Protein AF-A0A7S0QBB7-F1 (afdb_monomer_lite)

Secondary structure (DSSP, 8-state):
-TTT-TTHHHHHHHHHHHHHTSTT--HHHHHHHHHHHHHPPP-TT-HHHHHHHHHHHHHHHHHHTTT-TT-HHHHHHHHHHHHHGGG-S-HHHHHHTTHHHHHHHHHSS-HHHHHHHHHHHTT-TT--HHHHHHHHHHHHHHTT-TTTTT-TTHHHHHHHHHHHHHH---HHHHHHHHHHHHHHHTTS-HHHHHHHHHHHHHHHHHHSPPP-----

Foldseek 3Di:
DCVVPVVVLVVLLVVLLCQLPDPPDDPVRNQVSLVVLLPDDDDLVPQVSLVSQLLSLLVVLVVCLVPDLEDPSLLSSLSSNLVSLVSHPQVQVVCVVCLVSLLCQLAPYDLSSNLSSLSNLLSNPDDDPVSLVSSLVSLQVSLPHPCQQVDPCVVSSLVSLLVNLLPDPDVVSNVSSLVSLVVSLVVHDPVSVVSSVVSNVVSVVSPDDDPPPPDD

InterPro domains:
  IPR005612 CCAAT-binding factor [PF03914] (115-206)
  IPR040155 CEBPZ/Mak21-like [PTHR12048] (1-207)

Sequence (216 aa):
LCHTHPAMKVVILAEVQRFVLRPNVGERAQYYATIFMNQLVLTRKESAIAQTLLLIYLSLFGARAKESIQSRMLSALLSGIHRAVPFCEAPGDLLTRQLSSLFRCAHAASFSTTVQALMVLSHAASFDETSVHRFYSAVYEAMLHTEMPSSSKLALFLNVVYKAMKADTHPGRVRAFAKRLLQVCAHATPALTCAILLLLSEVRRSSAPPQAMSGS

Organism: NCBI:txid221442

Radius of gyration: 19.52 Å; chains: 1; bounding box: 69×37×51 Å

Structure (mmCIF, N/CA/C/O backbone):
data_AF-A0A7S0QBB7-F1
#
_entry.id   AF-A0A7S0QBB7-F1
#
loop_
_atom_site.group_PDB
_atom_site.id
_atom_site.type_symbol
_atom_site.label_atom_id
_atom_site.label_alt_id
_atom_site.label_comp_id
_atom_site.label_asym_id
_atom_site.label_entity_id
_atom_site.label_seq_id
_atom_site.pdbx_PDB_ins_code
_atom_site.Cartn_x
_atom_site.Cartn_y
_atom_site.Cartn_z
_atom_site.occupancy
_atom_site.B_iso_or_equiv
_atom_site.auth_seq_id
_atom_site.auth_comp_id
_atom_site.auth_asym_id
_atom_site.auth_atom_id
_atom_site.pdbx_PDB_model_num
ATOM 1 N N . LEU A 1 1 ? -1.908 12.732 25.878 1.00 50.22 1 LEU A N 1
ATOM 2 C CA . LEU A 1 1 ? -2.997 11.869 26.397 1.00 50.22 1 LEU A CA 1
ATOM 3 C C . LEU A 1 1 ? -2.683 10.381 26.213 1.00 50.22 1 LEU A C 1
ATOM 5 O O . LEU A 1 1 ? -2.394 9.732 27.207 1.00 50.22 1 LEU A O 1
ATOM 9 N N . CYS A 1 2 ? -2.622 9.834 24.991 1.00 53.53 2 CYS A N 1
ATOM 10 C CA . CYS A 1 2 ? -2.330 8.398 24.793 1.00 53.53 2 CYS A CA 1
ATOM 11 C C . CYS A 1 2 ? -0.888 7.959 25.120 1.00 53.53 2 CYS A C 1
ATOM 13 O O . CYS A 1 2 ? -0.665 6.776 25.352 1.00 53.53 2 CYS A O 1
ATOM 15 N N . HIS A 1 3 ? 0.085 8.880 25.134 1.00 57.09 3 HIS A N 1
ATOM 16 C CA . HIS A 1 3 ? 1.456 8.589 25.586 1.00 57.09 3 HIS A CA 1
ATOM 17 C C . HIS A 1 3 ? 1.563 8.477 27.111 1.00 57.09 3 HIS A C 1
ATOM 19 O O . HIS A 1 3 ? 2.430 7.777 27.615 1.00 57.09 3 HIS A O 1
ATOM 25 N N . THR A 1 4 ? 0.670 9.161 27.826 1.00 60.44 4 THR A N 1
ATOM 26 C CA . THR A 1 4 ? 0.670 9.262 29.288 1.00 60.44 4 THR A CA 1
ATOM 27 C C . THR A 1 4 ? -0.183 8.163 29.927 1.00 60.44 4 THR A C 1
ATOM 29 O O . THR A 1 4 ? 0.164 7.657 30.987 1.00 60.44 4 THR A O 1
ATOM 32 N N . HIS A 1 5 ? -1.267 7.745 29.258 1.00 67.56 5 HIS A N 1
ATOM 33 C CA . HIS A 1 5 ? -2.168 6.689 29.730 1.00 67.56 5 HIS A CA 1
ATOM 34 C C . HIS A 1 5 ? -2.485 5.691 28.602 1.00 67.56 5 HIS A C 1
ATOM 36 O O . HIS A 1 5 ? -3.420 5.917 27.829 1.00 67.56 5 HIS A O 1
ATOM 42 N N . PRO A 1 6 ? -1.747 4.571 28.494 1.00 70.81 6 PRO A N 1
ATOM 43 C CA . PRO A 1 6 ? -1.964 3.560 27.453 1.00 70.81 6 PRO A CA 1
ATOM 44 C C . PRO A 1 6 ? -3.390 2.985 27.443 1.00 70.81 6 PRO A C 1
ATOM 46 O O . PRO A 1 6 ? -3.965 2.782 26.376 1.00 70.81 6 PRO A O 1
ATOM 49 N N . ALA A 1 7 ? -4.005 2.828 28.622 1.00 78.06 7 ALA A N 1
ATOM 50 C CA . ALA A 1 7 ? -5.384 2.352 28.769 1.00 78.06 7 ALA A CA 1
ATOM 51 C C . ALA A 1 7 ? -6.425 3.267 28.090 1.00 78.06 7 ALA A C 1
ATOM 53 O O . ALA A 1 7 ? -7.462 2.789 27.632 1.00 78.06 7 ALA A O 1
ATOM 54 N N . MET A 1 8 ? -6.132 4.566 27.930 1.00 83.31 8 MET A N 1
ATOM 55 C CA . MET A 1 8 ? -7.041 5.501 27.255 1.00 83.31 8 MET A CA 1
ATOM 56 C C . MET A 1 8 ? -7.208 5.202 25.765 1.00 83.31 8 MET A C 1
ATOM 58 O O . MET A 1 8 ? -8.231 5.566 25.193 1.00 83.31 8 MET A O 1
ATOM 62 N N . LYS A 1 9 ? -6.247 4.524 25.121 1.00 82.50 9 LYS A N 1
ATOM 63 C CA . LYS A 1 9 ? -6.370 4.157 23.701 1.00 82.50 9 LYS A CA 1
ATOM 64 C C . LYS A 1 9 ? -7.567 3.241 23.454 1.00 82.50 9 LYS A C 1
ATOM 66 O O . LYS A 1 9 ? -8.249 3.406 22.450 1.00 82.50 9 LYS A O 1
ATOM 71 N N . VAL A 1 10 ? -7.836 2.319 24.378 1.00 83.94 10 VAL A N 1
ATOM 72 C CA . VAL A 1 10 ? -8.955 1.372 24.278 1.00 83.94 10 VAL A CA 1
ATOM 73 C C . VAL A 1 10 ? -10.289 2.112 24.360 1.00 83.94 10 VAL A C 1
ATOM 75 O O . VAL A 1 10 ? -11.154 1.909 23.513 1.00 83.94 10 VAL A O 1
ATOM 78 N N . VAL A 1 11 ? -10.426 3.027 25.325 1.00 85.94 11 VAL A N 1
ATOM 79 C CA . VAL A 1 11 ? -11.640 3.844 25.500 1.00 85.94 11 VAL A CA 1
ATOM 80 C C . VAL A 1 11 ? -11.880 4.726 24.277 1.00 85.94 11 VAL A C 1
ATOM 82 O O . VAL A 1 11 ? -12.976 4.741 23.725 1.00 85.94 11 VAL A O 1
ATOM 85 N N . ILE A 1 12 ? -10.836 5.411 23.805 1.00 86.38 12 ILE A N 1
ATOM 86 C CA . ILE A 1 12 ? -10.912 6.261 22.614 1.00 86.38 12 ILE A CA 1
ATOM 87 C C . ILE A 1 12 ? -11.330 5.443 21.390 1.00 86.38 12 ILE A C 1
ATOM 89 O O . ILE A 1 12 ? -12.176 5.894 20.625 1.00 86.38 12 ILE A O 1
ATOM 93 N N . LEU A 1 13 ? -10.774 4.245 21.195 1.00 87.31 13 LEU A N 1
ATOM 94 C CA . LEU A 1 13 ? -11.145 3.406 20.057 1.00 87.31 13 LEU A CA 1
ATOM 95 C C . LEU A 1 13 ? -12.581 2.914 20.128 1.00 87.31 13 LEU A C 1
ATOM 97 O O . LEU A 1 13 ? -13.251 2.923 19.101 1.00 87.31 13 LEU A O 1
ATOM 101 N N . ALA A 1 14 ? -13.066 2.542 21.312 1.00 87.00 14 ALA A N 1
ATOM 102 C CA . ALA A 1 14 ? -14.462 2.163 21.490 1.00 87.00 14 ALA A CA 1
ATOM 103 C C . ALA A 1 14 ? -15.409 3.320 21.120 1.00 87.00 14 ALA A C 1
ATOM 105 O O . ALA A 1 14 ? -16.382 3.118 20.391 1.00 87.00 14 ALA A O 1
ATOM 106 N N . GLU A 1 15 ? -15.095 4.544 21.550 1.00 88.88 15 GLU A N 1
ATOM 107 C CA . GLU A 1 15 ? -15.900 5.726 21.227 1.00 88.88 15 GLU A CA 1
ATOM 108 C C . GLU A 1 15 ? -15.809 6.116 19.749 1.00 88.88 15 GLU A C 1
ATOM 110 O O . GLU A 1 15 ? -16.829 6.385 19.111 1.00 88.88 15 GLU A O 1
ATOM 115 N N . VAL A 1 16 ? -14.615 6.070 19.152 1.00 89.50 16 VAL A N 1
ATOM 116 C CA . VAL A 1 16 ? -14.446 6.326 17.715 1.00 89.50 16 VAL A CA 1
ATOM 117 C C . VAL A 1 16 ? -15.159 5.261 16.884 1.00 89.50 16 VAL A C 1
ATOM 119 O O . VAL A 1 16 ? -15.804 5.599 15.897 1.00 89.50 16 VAL A O 1
ATOM 122 N N . GLN A 1 17 ? -15.113 3.991 17.282 1.00 89.31 17 GLN A N 1
ATOM 123 C CA . GLN A 1 17 ? -15.838 2.918 16.605 1.00 89.31 17 GLN A CA 1
ATOM 124 C C . GLN A 1 17 ? -17.347 3.173 16.620 1.00 89.31 17 GLN A C 1
ATOM 126 O O . GLN A 1 17 ? -17.987 3.117 15.570 1.00 89.31 17 GLN A O 1
ATOM 131 N N . ARG A 1 18 ? -17.909 3.497 17.792 1.00 88.75 18 ARG A N 1
ATOM 132 C CA . ARG A 1 18 ? -19.330 3.852 17.939 1.00 88.75 18 ARG A CA 1
ATOM 133 C C . ARG A 1 18 ? -19.700 5.056 17.084 1.00 88.75 18 ARG A C 1
ATOM 135 O O . ARG A 1 18 ? -20.742 5.047 16.437 1.00 88.75 18 ARG A O 1
ATOM 142 N N . PHE A 1 19 ? -18.840 6.071 17.062 1.00 90.88 19 PHE A N 1
ATOM 143 C CA . PHE A 1 19 ? -19.052 7.276 16.276 1.00 90.88 19 PHE A CA 1
ATOM 144 C C . PHE A 1 19 ? -19.042 6.985 14.776 1.00 90.88 19 PHE A C 1
ATOM 146 O O . PHE A 1 19 ? -19.987 7.331 14.080 1.00 90.88 19 PHE A O 1
ATOM 153 N N . VAL A 1 20 ? -17.992 6.340 14.270 1.00 87.81 20 VAL A N 1
ATOM 154 C CA . VAL A 1 20 ? -17.762 6.197 12.830 1.00 87.81 20 VAL A CA 1
ATOM 155 C C . VAL A 1 20 ? -18.699 5.168 12.187 1.00 87.81 20 VAL A C 1
ATOM 157 O O . VAL A 1 20 ? -19.061 5.333 11.022 1.00 87.81 20 VAL A O 1
ATOM 160 N N . LEU A 1 21 ? -19.138 4.151 12.937 1.00 83.69 21 LEU A N 1
ATOM 161 C CA . LEU A 1 21 ? -20.093 3.141 12.463 1.00 83.69 21 LEU A CA 1
ATOM 162 C C . LEU A 1 21 ? -21.565 3.547 12.640 1.00 83.69 21 LEU A C 1
ATOM 164 O O . LEU A 1 21 ? -22.455 2.805 12.225 1.00 83.69 21 LEU A O 1
ATOM 168 N N . ARG A 1 22 ? -21.849 4.709 13.240 1.00 88.94 22 ARG A N 1
ATOM 169 C CA . ARG A 1 22 ? -23.222 5.200 13.382 1.00 88.94 22 ARG A CA 1
ATOM 170 C C . ARG A 1 22 ? -23.809 5.540 12.001 1.00 88.94 22 ARG A C 1
ATOM 172 O O . ARG A 1 22 ? -23.126 6.171 11.189 1.00 88.94 22 ARG A O 1
ATOM 179 N N . PRO A 1 23 ? -25.078 5.182 11.724 1.00 81.31 23 PRO A N 1
ATOM 180 C CA . PRO A 1 23 ? -25.744 5.635 10.508 1.00 81.31 23 PRO A CA 1
ATOM 181 C C . PRO A 1 23 ? -25.793 7.170 10.462 1.00 81.31 23 PRO A C 1
ATOM 183 O O . PRO A 1 23 ? -25.924 7.829 11.495 1.00 81.31 23 PRO A O 1
ATOM 186 N N . ASN A 1 24 ? -25.716 7.734 9.255 1.00 83.00 24 ASN A N 1
ATOM 187 C CA . ASN A 1 24 ? -25.834 9.173 8.975 1.00 83.00 24 ASN A CA 1
ATOM 188 C C . ASN A 1 24 ? -24.714 10.069 9.534 1.00 83.00 24 ASN A C 1
ATOM 190 O O . ASN A 1 24 ? -24.910 11.271 9.719 1.00 83.00 24 ASN A O 1
ATOM 194 N N . VAL A 1 25 ? -23.518 9.530 9.778 1.00 87.19 25 VAL A N 1
ATOM 195 C CA . VAL A 1 25 ? -22.354 10.376 10.081 1.00 87.19 25 VAL A CA 1
ATOM 196 C C . VAL A 1 25 ? -21.858 11.012 8.786 1.00 87.19 25 VAL A C 1
ATOM 198 O O . VAL A 1 25 ? -21.556 10.319 7.815 1.00 87.19 25 VAL A O 1
ATOM 201 N N . GLY A 1 26 ? -21.746 12.341 8.778 1.00 87.50 26 GLY A N 1
ATOM 202 C CA . GLY A 1 26 ? -21.263 13.076 7.613 1.00 87.50 26 GLY A CA 1
ATOM 203 C C . GLY A 1 26 ? -19.870 12.615 7.171 1.00 87.50 26 GLY A C 1
ATOM 204 O O . GLY A 1 26 ? -18.985 12.366 7.992 1.00 87.50 26 GLY A O 1
ATOM 205 N N . GLU A 1 27 ? -19.646 12.557 5.858 1.00 85.81 27 GLU A N 1
ATOM 206 C CA . GLU A 1 27 ? -18.400 12.051 5.273 1.00 85.81 27 GLU A CA 1
ATOM 207 C C . GLU A 1 27 ? -17.148 12.770 5.793 1.00 85.81 27 GLU A C 1
ATOM 209 O O . GLU A 1 27 ? -16.149 12.125 6.111 1.00 85.81 27 GLU A O 1
ATOM 214 N N . ARG A 1 28 ? -17.211 14.098 5.944 1.00 89.31 28 ARG A N 1
ATOM 215 C CA . ARG A 1 28 ? -16.103 14.887 6.503 1.00 89.31 28 ARG A CA 1
ATOM 216 C C . ARG A 1 28 ? -15.761 14.457 7.927 1.00 89.31 28 ARG A C 1
ATOM 218 O O . ARG A 1 28 ? -14.588 14.359 8.268 1.00 89.31 28 ARG A O 1
ATOM 225 N N . ALA A 1 29 ? -16.768 14.174 8.748 1.00 91.00 29 ALA A N 1
ATOM 226 C CA . ALA A 1 29 ? -16.555 13.779 10.131 1.00 91.00 29 ALA A CA 1
ATOM 227 C C . ALA A 1 29 ? -15.934 12.375 10.222 1.00 91.00 29 ALA A C 1
ATOM 229 O O . ALA A 1 29 ? -14.965 12.183 10.955 1.00 91.00 29 ALA A O 1
ATOM 230 N N . GLN A 1 30 ? -16.402 11.426 9.400 1.00 90.56 30 GLN A N 1
ATOM 231 C CA . GLN A 1 30 ? -15.751 10.115 9.268 1.00 90.56 30 GLN A CA 1
ATOM 232 C C . GLN A 1 30 ? -14.307 10.249 8.760 1.00 90.56 30 GLN A C 1
ATOM 234 O O . GLN A 1 30 ? -13.420 9.517 9.205 1.00 90.56 30 GLN A O 1
ATOM 239 N N . TYR A 1 31 ? -14.052 11.185 7.838 1.00 91.31 31 TYR A N 1
ATOM 240 C CA . TYR A 1 31 ? -12.716 11.410 7.289 1.00 91.31 31 TYR A CA 1
ATOM 241 C C . TYR A 1 31 ? -11.760 11.888 8.378 1.00 91.31 31 TYR A C 1
ATOM 243 O O . TYR A 1 31 ? -10.712 11.279 8.580 1.00 91.31 31 TYR A O 1
ATOM 251 N N . TYR A 1 32 ? -12.136 12.913 9.144 1.00 92.81 32 TYR A N 1
ATOM 252 C CA . TYR A 1 32 ? -11.300 13.402 10.241 1.00 92.81 32 TYR A CA 1
ATOM 253 C C . TYR A 1 32 ? -11.129 12.375 11.362 1.00 92.81 32 TYR A C 1
ATOM 255 O O . TYR A 1 32 ? -10.030 12.263 11.902 1.00 92.81 32 TYR A O 1
ATOM 263 N N . ALA A 1 33 ? -12.149 11.562 11.654 1.00 92.81 33 ALA A N 1
ATOM 264 C CA . ALA A 1 33 ? -12.002 10.432 12.570 1.00 92.81 33 ALA A CA 1
ATOM 265 C C . ALA A 1 33 ? -10.976 9.407 12.052 1.00 92.81 33 ALA A C 1
ATOM 267 O O . ALA A 1 33 ? -10.145 8.924 12.817 1.00 92.81 33 ALA A O 1
ATOM 268 N N . THR A 1 34 ? -10.963 9.131 10.745 1.00 93.00 34 THR A N 1
ATOM 269 C CA . THR A 1 34 ? -9.958 8.261 10.110 1.00 93.00 34 THR A CA 1
ATOM 270 C C . THR A 1 34 ? -8.553 8.855 10.200 1.00 93.00 34 THR A C 1
ATOM 272 O O . THR A 1 34 ? -7.604 8.149 10.533 1.00 93.00 34 THR A O 1
ATOM 275 N N . ILE A 1 35 ? -8.404 10.162 9.967 1.00 92.56 35 ILE A N 1
ATOM 276 C CA . ILE A 1 35 ? -7.118 10.853 10.134 1.00 92.56 35 ILE A CA 1
ATOM 277 C C . ILE A 1 35 ? -6.638 10.780 11.586 1.00 92.56 35 ILE A C 1
ATOM 279 O O . ILE A 1 35 ? -5.470 10.477 11.821 1.00 92.56 35 ILE A O 1
ATOM 283 N N . PHE A 1 36 ? -7.529 10.998 12.552 1.00 93.06 36 PHE A N 1
ATOM 284 C CA . PHE A 1 36 ? -7.218 10.858 13.971 1.00 93.06 36 PHE A CA 1
ATOM 285 C C . PHE A 1 36 ? -6.759 9.433 14.317 1.00 93.06 36 PHE A C 1
ATOM 287 O O . PHE A 1 36 ? -5.710 9.252 14.934 1.00 93.06 36 PHE A O 1
ATOM 294 N N . MET A 1 37 ? -7.486 8.414 13.852 1.00 93.31 37 MET A N 1
ATOM 295 C CA . MET A 1 37 ? -7.108 7.009 14.030 1.00 93.31 37 MET A CA 1
ATOM 296 C C . MET A 1 37 ? -5.719 6.703 13.444 1.00 93.31 37 MET A C 1
ATOM 298 O O . MET A 1 37 ? -4.910 6.034 14.088 1.00 93.31 37 MET A O 1
ATOM 302 N N . ASN A 1 38 ? -5.388 7.261 12.274 1.00 93.06 38 ASN A N 1
ATOM 303 C CA . ASN A 1 38 ? -4.075 7.095 11.641 1.00 93.06 38 ASN A CA 1
ATOM 304 C C . ASN A 1 38 ? -2.920 7.703 12.456 1.00 93.06 38 ASN A C 1
ATOM 306 O O . ASN A 1 38 ? -1.769 7.283 12.300 1.00 93.06 38 ASN A O 1
ATOM 310 N N . GLN A 1 39 ? -3.204 8.676 13.325 1.00 90.81 39 GLN A N 1
ATOM 311 C CA . GLN A 1 39 ? -2.215 9.297 14.207 1.00 90.81 39 GLN A CA 1
ATOM 312 C C . GLN A 1 39 ? -1.954 8.477 15.481 1.00 90.81 39 GLN A C 1
ATOM 314 O O . GLN A 1 39 ? -0.946 8.707 16.152 1.00 90.81 39 GLN A O 1
ATOM 319 N N . LEU A 1 40 ? -2.787 7.476 15.801 1.00 88.50 40 LEU A N 1
ATOM 320 C CA . LEU A 1 40 ? -2.590 6.624 16.975 1.00 88.50 40 LEU A CA 1
ATOM 321 C C . LEU A 1 40 ? -1.311 5.792 16.839 1.00 88.50 40 LEU A C 1
ATOM 323 O O . LEU A 1 40 ? -1.162 4.967 15.934 1.00 88.50 40 LEU A O 1
ATOM 327 N N . VAL A 1 41 ? -0.352 6.022 17.735 1.00 86.69 41 VAL A N 1
ATOM 328 C CA . VAL A 1 41 ? 0.912 5.275 17.783 1.00 86.69 41 VAL A CA 1
ATOM 329 C C . VAL A 1 41 ? 0.659 3.881 18.353 1.00 86.69 41 VAL A C 1
ATOM 331 O O . VAL A 1 41 ? 0.175 3.753 19.479 1.00 86.69 41 VAL A O 1
ATOM 334 N N . LEU A 1 42 ? 0.998 2.857 17.569 1.00 87.00 42 LEU A N 1
ATOM 335 C CA . LEU A 1 42 ? 0.902 1.448 17.945 1.00 87.00 42 LEU A CA 1
ATOM 336 C C . LEU A 1 42 ? 2.272 0.923 18.377 1.00 87.00 42 LEU A C 1
ATOM 338 O O . LEU A 1 42 ? 3.302 1.285 17.805 1.00 87.00 42 LEU A O 1
ATOM 342 N N . THR A 1 43 ? 2.274 0.053 19.379 1.00 87.44 43 THR A N 1
ATOM 343 C CA . THR A 1 43 ? 3.453 -0.685 19.839 1.00 87.44 43 THR A CA 1
ATOM 344 C C . THR A 1 43 ? 3.236 -2.188 19.674 1.00 87.44 43 THR A C 1
ATOM 346 O O . THR A 1 43 ? 2.105 -2.659 19.590 1.00 87.44 43 THR A O 1
ATOM 349 N N . ARG A 1 44 ? 4.316 -2.982 19.665 1.00 84.06 44 ARG A N 1
ATOM 350 C CA . ARG A 1 44 ? 4.225 -4.450 19.502 1.00 84.06 44 ARG A CA 1
ATOM 351 C C . ARG A 1 44 ? 3.433 -5.158 20.610 1.00 84.06 44 ARG A C 1
ATOM 353 O O . ARG A 1 44 ? 2.988 -6.275 20.404 1.00 84.06 44 ARG A O 1
ATOM 360 N N . LYS A 1 45 ? 3.257 -4.521 21.773 1.00 84.88 45 LYS A N 1
ATOM 361 C CA . LYS A 1 45 ? 2.478 -5.066 22.899 1.00 84.88 45 LYS A CA 1
ATOM 362 C C . LYS A 1 45 ? 0.966 -4.855 22.737 1.00 84.88 45 LYS A C 1
ATOM 364 O O . LYS A 1 45 ? 0.192 -5.357 23.539 1.00 84.88 45 LYS A O 1
ATOM 369 N N . GLU A 1 46 ? 0.542 -4.100 21.726 1.00 87.25 46 GLU A N 1
ATOM 370 C CA . GLU A 1 46 ? -0.839 -3.643 21.541 1.00 87.25 46 GLU A CA 1
ATOM 371 C C . GLU A 1 46 ? -1.535 -4.371 20.374 1.00 87.25 46 GLU A C 1
ATOM 373 O O . GLU A 1 46 ? -2.294 -3.762 19.622 1.00 87.25 46 GLU A O 1
ATOM 378 N N . SER A 1 47 ? -1.294 -5.680 20.227 1.00 90.00 47 SER A N 1
ATOM 379 C CA . SER A 1 47 ? -1.850 -6.504 19.136 1.00 90.00 47 SER A CA 1
ATOM 380 C C . SER A 1 47 ? -3.382 -6.442 19.062 1.00 90.00 47 SER A C 1
ATOM 382 O O . SER A 1 47 ? -3.946 -6.141 18.010 1.00 90.00 47 SER A O 1
ATOM 384 N N . ALA A 1 48 ? -4.069 -6.570 20.203 1.00 89.19 48 ALA A N 1
ATOM 385 C CA . ALA A 1 48 ? -5.531 -6.478 20.271 1.00 89.19 48 ALA A CA 1
ATOM 386 C C . ALA A 1 48 ? -6.080 -5.107 19.818 1.00 89.19 48 ALA A C 1
ATOM 388 O O . ALA A 1 48 ? -7.121 -5.015 19.160 1.00 89.19 48 ALA A O 1
ATOM 389 N N . ILE A 1 49 ? -5.360 -4.027 20.140 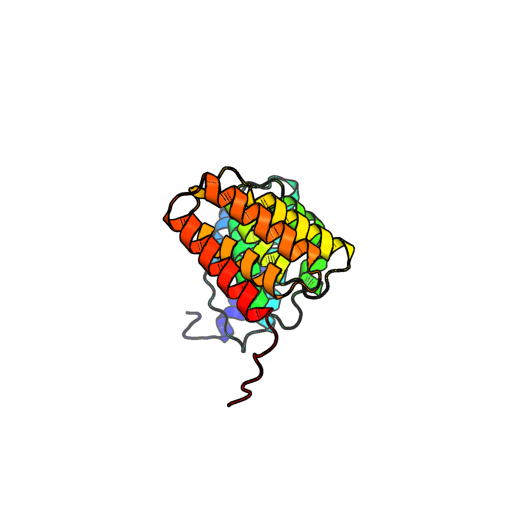1.00 90.25 49 ILE A N 1
ATOM 390 C CA . ILE A 1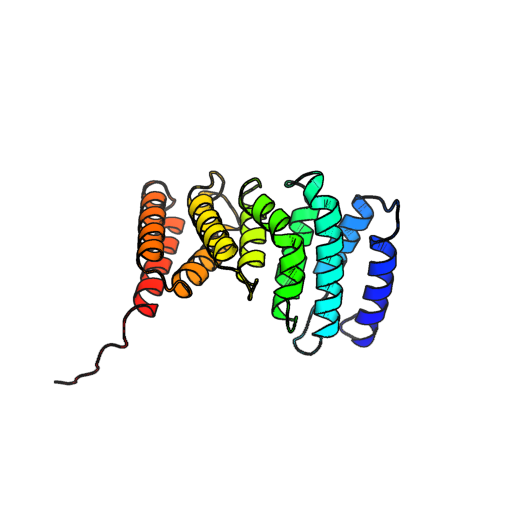 49 ? -5.713 -2.660 19.732 1.00 90.25 49 ILE A CA 1
ATOM 391 C C . ILE A 1 49 ? -5.533 -2.516 18.220 1.00 90.25 49 ILE A C 1
ATOM 393 O O . ILE A 1 49 ? -6.420 -1.998 17.542 1.00 90.25 49 ILE A O 1
ATOM 397 N N . ALA A 1 50 ? -4.412 -3.001 17.684 1.00 92.31 50 ALA A N 1
ATOM 398 C CA . ALA A 1 50 ? -4.142 -2.986 16.253 1.00 92.31 50 ALA A CA 1
ATOM 399 C C . ALA A 1 50 ? -5.187 -3.786 15.465 1.00 92.31 50 ALA A C 1
ATOM 401 O O . ALA A 1 50 ? -5.672 -3.310 14.440 1.00 92.31 50 ALA A O 1
ATOM 402 N N . GLN A 1 51 ? -5.594 -4.948 15.977 1.00 91.81 51 GLN A N 1
ATOM 403 C CA . GLN A 1 51 ? -6.624 -5.782 15.365 1.00 91.81 51 GLN A CA 1
ATOM 404 C C . GLN A 1 51 ? -7.992 -5.088 15.353 1.00 91.81 51 GLN A C 1
ATOM 406 O O . GLN A 1 51 ? -8.664 -5.066 14.322 1.00 91.81 51 GLN A O 1
ATOM 411 N N . THR A 1 52 ? -8.381 -4.455 16.463 1.00 91.50 52 THR A N 1
ATOM 412 C CA . THR A 1 52 ? -9.617 -3.655 16.537 1.00 91.50 52 THR A CA 1
ATOM 413 C C . THR A 1 52 ? -9.583 -2.496 15.539 1.00 91.50 52 THR A C 1
ATOM 415 O O . THR A 1 52 ? -10.535 -2.279 14.791 1.00 91.50 52 THR A O 1
ATOM 418 N N . LEU A 1 53 ? -8.457 -1.786 15.467 1.00 93.44 53 LEU A N 1
ATOM 419 C CA . LEU A 1 53 ? -8.253 -0.685 14.531 1.00 93.44 53 LEU A CA 1
ATOM 420 C C . LEU A 1 53 ? -8.355 -1.156 13.068 1.00 93.44 53 LEU A C 1
ATOM 422 O O . LEU A 1 53 ? -9.036 -0.530 12.255 1.00 93.44 53 LEU A O 1
ATOM 426 N N . LEU A 1 54 ? -7.728 -2.290 12.747 1.00 93.31 54 LEU A N 1
ATOM 427 C CA . LEU A 1 54 ? -7.785 -2.912 11.427 1.00 93.31 54 LEU A CA 1
ATOM 428 C C . LEU A 1 54 ? -9.225 -3.281 11.039 1.00 93.31 54 LEU A C 1
ATOM 430 O O . LEU A 1 54 ? -9.642 -2.996 9.917 1.00 93.31 54 LEU A O 1
ATOM 434 N N . LEU A 1 55 ? -10.008 -3.844 11.963 1.00 92.31 55 LEU A N 1
ATOM 435 C CA . LEU A 1 55 ? -11.422 -4.158 11.736 1.00 92.31 55 LEU A CA 1
ATOM 436 C C . LEU A 1 55 ? -12.255 -2.908 11.422 1.00 92.31 55 LEU A C 1
ATOM 438 O O . LEU A 1 55 ? -13.054 -2.929 10.484 1.00 92.31 55 LEU A O 1
ATOM 442 N N . ILE A 1 56 ? -12.044 -1.810 12.155 1.00 92.75 56 ILE A N 1
ATOM 443 C CA . ILE A 1 56 ? -12.737 -0.536 11.904 1.00 92.75 56 ILE A CA 1
ATOM 444 C C . ILE A 1 56 ? -12.382 -0.007 10.509 1.00 92.75 56 ILE A C 1
ATOM 446 O O . ILE A 1 56 ? -13.281 0.330 9.733 1.00 92.75 56 ILE A O 1
ATOM 450 N N . TYR A 1 57 ? -11.093 0.015 10.153 1.00 94.38 57 TYR A N 1
ATOM 451 C CA . TYR A 1 57 ? -10.667 0.457 8.824 1.00 94.38 57 TYR A CA 1
ATOM 452 C C . TYR A 1 57 ? -11.258 -0.403 7.706 1.00 94.38 57 TYR A C 1
ATOM 454 O O . TYR A 1 57 ? -11.735 0.144 6.714 1.00 94.38 57 TYR A O 1
ATOM 462 N N . LEU A 1 58 ? -11.261 -1.730 7.857 1.00 92.31 58 LEU A N 1
ATOM 463 C CA . LEU A 1 58 ? -11.804 -2.644 6.850 1.00 92.31 58 LEU A CA 1
ATOM 464 C C . LEU A 1 58 ? -13.322 -2.516 6.707 1.00 92.31 58 LEU A C 1
ATOM 466 O O . LEU A 1 58 ? -13.828 -2.588 5.588 1.00 92.31 58 LEU A O 1
ATOM 470 N N . SER A 1 59 ? -14.041 -2.274 7.806 1.00 91.00 59 SER A N 1
ATOM 471 C CA . SER A 1 59 ? -15.479 -1.994 7.773 1.00 91.00 59 SER A CA 1
ATOM 472 C C . SER A 1 59 ? -15.780 -0.727 6.969 1.00 91.00 59 SER A C 1
ATOM 474 O O . SER A 1 59 ? -16.638 -0.733 6.086 1.00 91.00 59 SER A O 1
ATOM 476 N N . LEU A 1 60 ? -15.040 0.357 7.225 1.00 91.06 60 LEU A N 1
ATOM 477 C CA . LEU A 1 60 ? -15.201 1.622 6.500 1.00 91.06 60 LEU A CA 1
ATOM 478 C C . LEU A 1 60 ? -14.792 1.514 5.035 1.00 91.06 60 LEU A C 1
ATOM 480 O O . LEU A 1 60 ? -15.461 2.053 4.153 1.00 91.06 60 LEU A O 1
ATOM 484 N N . PHE A 1 61 ? -13.701 0.796 4.778 1.00 91.88 61 PHE A N 1
ATOM 485 C CA . PHE A 1 61 ? -13.224 0.526 3.433 1.00 91.88 61 PHE A CA 1
ATOM 486 C C . PHE A 1 61 ? -14.264 -0.260 2.637 1.00 91.88 61 PHE A C 1
ATOM 488 O O . PHE A 1 61 ? -14.608 0.149 1.534 1.00 91.88 61 PHE A O 1
ATOM 495 N N . GLY A 1 62 ? -14.832 -1.325 3.207 1.00 89.38 62 GLY A N 1
ATOM 496 C CA . GLY A 1 62 ? -15.856 -2.133 2.545 1.00 89.38 62 GLY A CA 1
ATOM 497 C C . GLY A 1 62 ? -17.123 -1.350 2.200 1.00 89.38 62 GLY A C 1
ATOM 498 O O . GLY A 1 62 ? -17.673 -1.536 1.113 1.00 89.38 62 GLY A O 1
ATOM 499 N N . ALA A 1 63 ? -17.550 -0.436 3.078 1.00 87.12 63 ALA A N 1
ATOM 500 C CA . ALA A 1 63 ? -18.698 0.433 2.824 1.00 87.12 63 ALA A CA 1
ATOM 501 C C . ALA A 1 63 ? -18.456 1.392 1.644 1.00 87.12 63 ALA A C 1
ATOM 503 O O . ALA A 1 63 ? -19.349 1.610 0.833 1.00 87.12 63 ALA A O 1
ATOM 504 N N . ARG A 1 64 ? -17.234 1.922 1.508 1.00 83.69 64 ARG A N 1
ATOM 505 C CA . ARG A 1 64 ? -16.916 3.010 0.565 1.00 83.69 64 ARG A CA 1
ATOM 506 C C . ARG A 1 64 ? -16.205 2.570 -0.712 1.00 83.69 64 ARG A C 1
ATOM 508 O O . ARG A 1 64 ? -16.210 3.294 -1.704 1.00 83.69 64 ARG A O 1
ATOM 515 N N . ALA A 1 65 ? -15.634 1.367 -0.744 1.00 80.12 65 ALA A N 1
ATOM 516 C CA . ALA A 1 65 ? -14.943 0.831 -1.918 1.00 80.12 65 ALA A CA 1
ATOM 517 C C . ALA A 1 65 ? -15.876 0.593 -3.122 1.00 80.12 65 ALA A C 1
ATOM 519 O O . ALA A 1 65 ? -15.412 0.242 -4.210 1.00 80.12 65 ALA A O 1
ATOM 520 N N . LYS A 1 66 ? -17.195 0.720 -2.945 1.00 74.06 66 LYS A N 1
ATOM 521 C CA . LYS A 1 66 ? -18.188 0.618 -4.023 1.00 74.06 66 LYS A CA 1
ATOM 522 C C . LYS A 1 66 ? -18.531 1.967 -4.662 1.00 74.06 66 LYS A C 1
ATOM 524 O O . LYS A 1 66 ? -18.976 1.969 -5.800 1.00 74.06 66 LYS A O 1
ATOM 529 N N . GLU A 1 67 ? -18.304 3.080 -3.966 1.00 70.31 67 GLU A N 1
ATOM 530 C CA . GLU A 1 67 ? -18.837 4.394 -4.352 1.00 70.31 67 GLU A CA 1
ATOM 531 C C . GLU A 1 67 ? -17.848 5.214 -5.196 1.00 70.31 67 GLU A C 1
ATOM 533 O O . GLU A 1 67 ? -18.244 5.807 -6.194 1.00 70.31 67 GLU A O 1
ATOM 538 N N . SER A 1 68 ? -16.554 5.236 -4.845 1.00 70.75 68 SER A N 1
ATOM 539 C CA . SER A 1 68 ? -15.506 5.867 -5.669 1.00 70.75 68 SER A CA 1
ATOM 540 C C . SER A 1 68 ? -14.102 5.501 -5.192 1.00 70.75 68 SER A C 1
ATOM 542 O O . SER A 1 68 ? -13.735 5.790 -4.053 1.00 70.75 68 SER A O 1
ATOM 544 N N . ILE A 1 69 ? -13.291 4.924 -6.088 1.00 68.38 69 ILE A N 1
ATOM 545 C CA . ILE A 1 69 ? -11.920 4.448 -5.814 1.00 68.38 69 ILE A CA 1
ATOM 546 C C . ILE A 1 69 ? -10.927 5.613 -5.586 1.00 68.38 69 ILE A C 1
ATOM 548 O O . ILE A 1 69 ? -9.889 5.442 -4.947 1.00 68.38 69 ILE A O 1
ATOM 552 N N . GLN A 1 70 ? -11.255 6.821 -6.051 1.00 63.81 70 GLN A N 1
ATOM 553 C CA . GLN A 1 70 ? -10.350 7.978 -6.057 1.00 63.81 70 GLN A CA 1
ATOM 554 C C . GLN A 1 70 ? -10.553 8.940 -4.870 1.00 63.81 70 GLN A C 1
ATOM 556 O O . GLN A 1 70 ? -10.019 10.049 -4.861 1.00 63.81 70 GLN A O 1
ATOM 561 N N . SER A 1 71 ? -11.313 8.547 -3.845 1.00 77.12 71 SER A N 1
ATOM 562 C CA . SER A 1 71 ? -11.577 9.433 -2.706 1.00 77.12 71 SER A CA 1
ATOM 563 C C . SER A 1 71 ? -10.361 9.579 -1.774 1.00 77.12 71 SER A C 1
ATOM 565 O O . SER A 1 71 ? -9.648 8.618 -1.472 1.00 77.12 71 SER A O 1
ATOM 567 N N . ARG A 1 72 ? -10.160 10.790 -1.225 1.00 84.94 72 ARG A N 1
ATOM 568 C CA . ARG A 1 72 ? -9.165 11.046 -0.156 1.00 84.94 72 ARG A CA 1
ATOM 569 C C . ARG A 1 72 ? -9.374 10.124 1.050 1.00 84.94 72 ARG A C 1
ATOM 571 O O . ARG A 1 72 ? -8.412 9.718 1.695 1.00 84.94 72 ARG A O 1
ATOM 578 N N . MET A 1 73 ? -10.631 9.771 1.317 1.00 88.50 73 MET A N 1
ATOM 579 C CA . MET A 1 73 ? -11.014 8.805 2.339 1.00 88.50 73 MET A CA 1
ATOM 580 C C . MET A 1 73 ? -10.384 7.429 2.105 1.00 88.50 73 MET A C 1
ATOM 582 O O . MET A 1 73 ? -9.794 6.876 3.028 1.00 88.50 73 MET A O 1
ATOM 586 N N . LEU A 1 74 ? -10.450 6.879 0.888 1.00 88.38 74 LEU A N 1
ATOM 587 C CA . LEU A 1 74 ? -9.856 5.569 0.609 1.00 88.38 74 LEU A CA 1
ATOM 588 C C . LEU A 1 74 ? -8.339 5.576 0.787 1.00 88.38 74 LEU A C 1
ATOM 590 O O . LEU A 1 74 ? -7.798 4.631 1.349 1.00 88.38 74 LEU A O 1
ATOM 594 N N . SER A 1 75 ? -7.655 6.650 0.386 1.00 87.69 75 SER A N 1
ATOM 595 C CA . SER A 1 75 ? -6.209 6.765 0.620 1.00 87.69 75 SER A CA 1
ATOM 596 C C . SER A 1 75 ? -5.864 6.822 2.115 1.00 87.69 75 SER A C 1
ATOM 598 O O . SER A 1 75 ? -4.909 6.179 2.562 1.00 87.69 75 SER A O 1
ATOM 600 N N . ALA A 1 76 ? -6.668 7.534 2.914 1.00 91.12 76 ALA A N 1
ATOM 601 C CA . ALA A 1 76 ? -6.518 7.558 4.365 1.00 91.12 76 ALA A CA 1
ATOM 602 C C . ALA A 1 76 ? -6.751 6.167 4.980 1.00 91.12 76 ALA A C 1
ATOM 604 O O . ALA A 1 76 ? -5.962 5.738 5.824 1.00 91.12 76 ALA A O 1
ATOM 605 N N . LEU A 1 77 ? -7.777 5.445 4.519 1.00 93.69 77 LEU A N 1
ATOM 606 C CA . LEU A 1 77 ? -8.095 4.093 4.981 1.00 93.69 77 LEU A CA 1
ATOM 607 C C . LEU A 1 77 ? -6.998 3.089 4.614 1.00 93.69 77 LEU A C 1
ATOM 609 O O . LEU A 1 77 ? -6.523 2.379 5.492 1.00 93.69 77 LEU A O 1
ATOM 613 N N . LEU A 1 78 ? -6.531 3.060 3.361 1.00 92.31 78 LEU A N 1
ATOM 614 C CA . LEU A 1 78 ? -5.445 2.169 2.933 1.00 92.31 78 LEU A CA 1
ATOM 615 C C . LEU A 1 78 ? -4.152 2.431 3.715 1.00 92.31 78 LEU A C 1
ATOM 617 O O . LEU A 1 78 ? -3.468 1.490 4.117 1.00 92.31 78 LEU A O 1
ATOM 621 N N . SER A 1 79 ? -3.839 3.702 3.988 1.00 91.00 79 SER A N 1
ATOM 622 C CA . SER A 1 79 ? -2.707 4.060 4.847 1.00 91.00 79 SER A CA 1
ATOM 623 C C . SER A 1 79 ? -2.872 3.532 6.275 1.00 91.00 79 SER A C 1
ATOM 625 O O . SER A 1 79 ? -1.898 3.058 6.862 1.00 91.00 79 SER A O 1
ATOM 627 N N . GLY A 1 80 ? -4.083 3.621 6.833 1.00 93.31 80 GLY A N 1
ATOM 628 C CA . GLY A 1 80 ? -4.413 3.107 8.162 1.00 93.31 80 GLY A CA 1
ATOM 629 C C . GLY A 1 80 ? -4.309 1.589 8.246 1.00 93.31 80 GLY A C 1
ATOM 630 O O . GLY A 1 80 ? -3.659 1.069 9.152 1.00 93.31 80 GLY A O 1
ATOM 631 N N . ILE A 1 81 ? -4.862 0.887 7.251 1.00 94.56 81 ILE A N 1
ATOM 632 C CA . ILE A 1 81 ? -4.777 -0.572 7.116 1.00 94.56 81 ILE A CA 1
ATOM 633 C C . ILE A 1 81 ? -3.309 -0.999 7.080 1.00 94.56 81 ILE A C 1
ATOM 635 O O . ILE A 1 81 ? -2.880 -1.769 7.936 1.00 94.56 81 ILE A O 1
ATOM 639 N N . HIS A 1 82 ? -2.513 -0.448 6.156 1.00 91.75 82 HIS A N 1
ATOM 640 C CA . HIS A 1 82 ? -1.093 -0.792 6.040 1.00 91.75 82 HIS A CA 1
ATOM 641 C C . HIS A 1 82 ? -0.319 -0.539 7.345 1.00 91.75 82 HIS A C 1
ATOM 643 O O . HIS A 1 82 ? 0.558 -1.317 7.703 1.00 91.75 82 HIS A O 1
ATOM 649 N N . ARG A 1 83 ? -0.648 0.527 8.085 1.00 91.25 83 ARG A N 1
ATOM 650 C CA . ARG A 1 83 ? -0.003 0.849 9.365 1.00 91.25 83 ARG A CA 1
ATOM 651 C C . ARG A 1 83 ? -0.381 -0.120 10.488 1.00 91.25 83 ARG A C 1
ATOM 653 O O . ARG A 1 83 ? 0.462 -0.390 11.335 1.00 91.25 83 ARG A O 1
ATOM 660 N N . ALA A 1 84 ? -1.623 -0.597 10.531 1.00 92.62 84 ALA A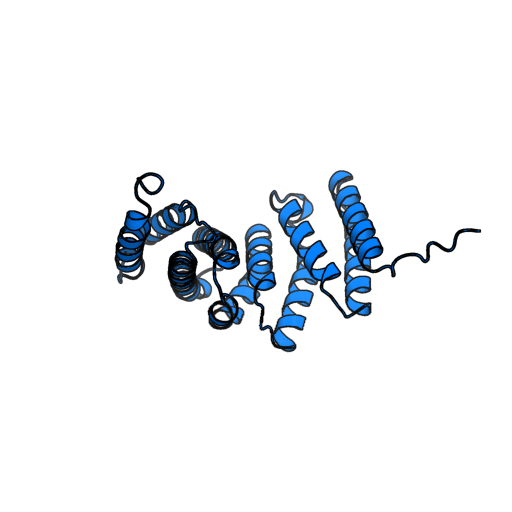 N 1
ATOM 661 C CA . ALA A 1 84 ? -2.106 -1.486 11.590 1.00 92.62 84 ALA A CA 1
ATOM 662 C C . ALA A 1 84 ? -1.640 -2.938 11.400 1.00 92.62 84 ALA A C 1
ATOM 664 O O . ALA A 1 84 ? -1.366 -3.634 12.377 1.00 92.62 84 ALA A O 1
ATOM 665 N N . VAL A 1 85 ? -1.516 -3.378 10.146 1.00 91.62 85 VAL A N 1
ATOM 666 C CA . VAL A 1 85 ? -1.219 -4.769 9.773 1.00 91.62 85 VAL A CA 1
ATOM 667 C C . VAL A 1 85 ? 0.026 -5.359 10.462 1.00 91.62 85 VAL A C 1
ATOM 669 O O . VAL A 1 85 ? -0.110 -6.440 11.030 1.00 91.62 85 VAL A O 1
ATOM 672 N N . PRO A 1 86 ? 1.199 -4.690 10.518 1.00 90.69 86 PRO A N 1
ATOM 673 C CA . PRO A 1 86 ? 2.402 -5.241 11.158 1.00 90.69 86 PRO A CA 1
ATOM 674 C C . PRO A 1 86 ? 2.285 -5.502 12.665 1.00 90.69 86 PRO A C 1
ATOM 676 O O . PRO A 1 86 ? 3.164 -6.137 13.241 1.00 90.69 86 PRO A O 1
ATOM 679 N N . PHE A 1 87 ? 1.253 -4.961 13.314 1.00 91.44 87 PHE A N 1
ATOM 680 C CA . PHE A 1 87 ? 1.020 -5.112 14.748 1.00 91.44 87 PHE A CA 1
ATOM 681 C C . PHE A 1 87 ? -0.067 -6.145 15.066 1.00 91.44 87 PHE A C 1
ATOM 683 O O . PHE A 1 87 ? -0.304 -6.404 16.237 1.00 91.44 87 PHE A O 1
ATOM 690 N N . CYS A 1 88 ? -0.729 -6.717 14.057 1.00 90.19 88 CYS A N 1
ATOM 691 C CA . CYS A 1 88 ? -1.749 -7.747 14.237 1.00 90.19 88 CYS A CA 1
ATOM 692 C C . CYS A 1 88 ? -1.112 -9.146 14.220 1.00 90.19 88 CYS A C 1
ATOM 694 O O . CYS A 1 88 ? -0.185 -9.383 13.449 1.00 90.19 88 CYS A O 1
ATOM 696 N N . GLU A 1 89 ? -1.646 -10.091 14.997 1.00 85.00 89 GLU A N 1
ATOM 697 C CA . GLU A 1 89 ? -1.175 -11.490 15.000 1.00 85.00 89 GLU A CA 1
ATOM 698 C C . GLU A 1 89 ? -1.519 -12.248 13.709 1.00 85.00 89 GLU A C 1
ATOM 700 O O . GLU A 1 89 ? -0.669 -12.944 13.160 1.00 85.00 89 GLU A O 1
ATOM 705 N N . ALA A 1 90 ? -2.739 -12.077 13.189 1.00 82.88 90 ALA A N 1
ATOM 706 C CA . ALA A 1 90 ? -3.217 -12.750 11.977 1.00 82.88 90 ALA A CA 1
ATOM 707 C C . ALA A 1 90 ? -3.986 -11.780 11.054 1.00 82.88 90 ALA A C 1
ATOM 709 O O . ALA A 1 90 ? -5.205 -11.881 10.898 1.00 82.88 90 ALA A O 1
ATOM 710 N N . PRO A 1 91 ? -3.310 -10.788 10.438 1.00 84.06 91 PRO A N 1
ATOM 711 C CA . PRO A 1 91 ? -3.974 -9.806 9.580 1.00 84.06 91 PRO A CA 1
ATOM 712 C C . PRO A 1 91 ? -4.532 -10.420 8.289 1.00 84.06 91 PRO A C 1
ATOM 714 O O . PRO A 1 91 ? -5.503 -9.894 7.748 1.00 84.06 91 PRO A O 1
ATOM 717 N N . GLY A 1 92 ? -3.945 -11.522 7.802 1.00 80.94 92 GLY A N 1
ATOM 718 C CA . GLY A 1 92 ? -4.323 -12.172 6.544 1.00 80.94 92 GLY A CA 1
ATOM 719 C C . GLY A 1 92 ? -5.816 -12.488 6.465 1.00 80.94 92 GLY A C 1
ATOM 720 O O . GLY A 1 92 ? -6.485 -12.017 5.550 1.00 80.94 92 GLY A O 1
ATOM 721 N N . ASP A 1 93 ? -6.357 -13.169 7.475 1.00 82.38 93 ASP A N 1
ATOM 722 C CA . ASP A 1 93 ? -7.762 -13.602 7.507 1.00 82.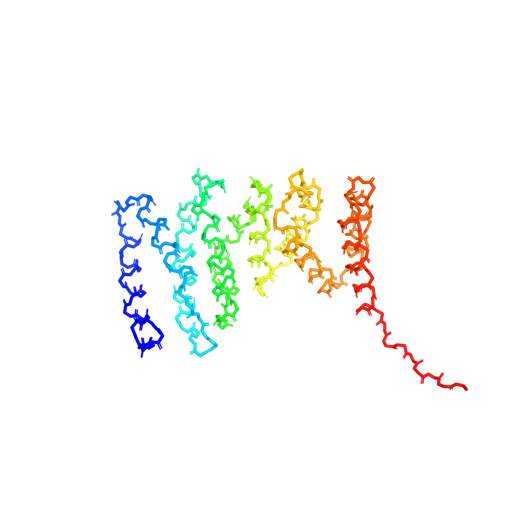38 93 ASP A CA 1
ATOM 723 C C . ASP A 1 93 ? -8.749 -12.427 7.472 1.00 82.38 93 ASP A C 1
ATOM 725 O O . ASP A 1 93 ? -9.833 -12.507 6.886 1.00 82.38 93 ASP A O 1
ATOM 729 N N . LEU A 1 94 ? -8.360 -11.301 8.075 1.00 85.31 94 LEU A N 1
ATOM 730 C CA . LEU A 1 94 ? -9.150 -10.074 8.073 1.00 85.31 94 LEU A CA 1
ATOM 731 C C . LEU A 1 94 ? -9.130 -9.401 6.697 1.00 85.31 94 LEU A C 1
ATOM 733 O O . LEU A 1 94 ? -10.171 -8.942 6.218 1.00 85.31 94 LEU A O 1
ATOM 737 N N . LEU A 1 95 ? -7.965 -9.378 6.045 1.00 87.25 95 LEU A N 1
ATOM 738 C CA . LEU A 1 95 ? -7.792 -8.814 4.707 1.00 87.25 95 LEU A CA 1
ATOM 739 C C . LEU A 1 95 ? -8.532 -9.629 3.640 1.00 87.25 95 LEU A C 1
ATOM 741 O O . LEU A 1 95 ? -9.083 -9.030 2.713 1.00 87.25 95 LEU A O 1
ATOM 745 N N . THR A 1 96 ? -8.618 -10.958 3.797 1.00 85.06 96 THR A N 1
ATOM 746 C CA . THR A 1 96 ? -9.275 -11.876 2.848 1.00 85.06 96 THR A CA 1
ATOM 747 C C . THR A 1 96 ? -10.690 -11.423 2.479 1.00 85.06 96 THR A C 1
ATOM 749 O O . THR A 1 96 ? -11.082 -11.450 1.312 1.00 85.06 96 THR A O 1
ATOM 752 N N . ARG A 1 97 ? -11.441 -10.887 3.452 1.00 85.69 97 ARG A N 1
ATOM 753 C CA . ARG A 1 97 ? -12.823 -10.408 3.258 1.00 85.69 97 ARG A CA 1
ATOM 754 C C . ARG A 1 97 ? -12.946 -9.226 2.294 1.00 85.69 97 ARG A C 1
ATOM 756 O O . ARG A 1 97 ? -14.011 -9.023 1.720 1.00 85.69 97 ARG A O 1
ATOM 763 N N . GLN A 1 98 ? -11.892 -8.427 2.139 1.00 89.19 98 GLN A N 1
ATOM 764 C CA . GLN A 1 98 ? -11.890 -7.209 1.320 1.00 89.19 98 GLN A CA 1
ATOM 765 C C . GLN A 1 98 ? -10.953 -7.304 0.106 1.00 89.19 98 GLN A C 1
ATOM 767 O O . GLN A 1 98 ? -10.738 -6.299 -0.575 1.00 89.19 98 GLN A O 1
ATOM 772 N N . LEU A 1 99 ? -10.426 -8.494 -0.215 1.00 89.62 99 LEU A N 1
ATOM 773 C CA . LEU A 1 99 ? -9.450 -8.677 -1.299 1.00 89.62 99 LEU A CA 1
ATOM 774 C C . LEU A 1 99 ? -9.939 -8.173 -2.650 1.00 89.62 99 LEU A C 1
ATOM 776 O O . LEU A 1 99 ? -9.200 -7.491 -3.353 1.00 89.62 99 LEU A O 1
ATOM 780 N N . SER A 1 100 ? -11.186 -8.467 -3.016 1.00 89.69 100 SER A N 1
ATOM 781 C CA . SER A 1 100 ? -11.755 -8.015 -4.289 1.00 89.69 100 SER A CA 1
ATOM 782 C C . SER A 1 100 ? -11.720 -6.489 -4.418 1.00 89.69 100 SER A C 1
ATOM 784 O O . SER A 1 100 ? -11.316 -5.963 -5.453 1.00 89.69 100 SER A O 1
ATOM 786 N N . SER A 1 101 ? -12.076 -5.772 -3.354 1.00 90.88 101 SER A N 1
ATOM 787 C CA . SER A 1 101 ? -12.014 -4.311 -3.288 1.00 90.88 101 SER A CA 1
ATOM 788 C C . SER A 1 101 ? -10.578 -3.782 -3.286 1.00 90.88 101 SER A C 1
ATOM 790 O O . SER A 1 101 ? -10.299 -2.816 -3.991 1.00 90.88 101 SER A O 1
ATOM 792 N N . LEU A 1 102 ? -9.656 -4.432 -2.570 1.00 92.12 102 LEU A N 1
ATOM 793 C CA . LEU A 1 102 ? -8.236 -4.060 -2.564 1.00 92.12 102 LEU A CA 1
ATOM 794 C C . LEU A 1 102 ? -7.599 -4.208 -3.954 1.00 92.12 102 LEU A C 1
ATOM 796 O O . LEU A 1 102 ? -6.914 -3.296 -4.410 1.00 92.12 102 LEU A O 1
ATOM 800 N N . PHE A 1 103 ? -7.879 -5.303 -4.666 1.00 92.75 103 PHE A N 1
ATOM 801 C CA . PHE A 1 103 ? -7.416 -5.484 -6.043 1.00 92.75 103 PHE A CA 1
ATOM 802 C C . PHE A 1 103 ? -8.011 -4.441 -6.992 1.00 92.75 103 PHE A C 1
ATOM 804 O O . PHE A 1 103 ? -7.285 -3.896 -7.815 1.00 92.75 103 PHE A O 1
ATOM 811 N N . ARG A 1 104 ? -9.296 -4.082 -6.853 1.00 90.88 104 ARG A N 1
ATOM 812 C CA . ARG A 1 104 ? -9.876 -2.978 -7.644 1.00 90.88 104 ARG A CA 1
ATOM 813 C C . ARG A 1 104 ? -9.120 -1.663 -7.424 1.00 90.88 104 ARG A C 1
ATOM 815 O O . ARG A 1 104 ? -8.832 -0.965 -8.393 1.00 90.88 104 ARG A O 1
ATOM 822 N N . CYS A 1 105 ? -8.742 -1.355 -6.182 1.00 90.62 105 CYS A N 1
ATOM 823 C CA . CYS A 1 105 ? -7.906 -0.193 -5.872 1.00 90.62 105 CYS A CA 1
ATOM 824 C C . CYS A 1 105 ? -6.490 -0.283 -6.462 1.00 90.62 105 CYS A C 1
ATOM 826 O O . CYS A 1 105 ? -5.905 0.754 -6.745 1.00 90.62 105 CYS A O 1
ATOM 828 N N . ALA A 1 106 ? -5.939 -1.484 -6.648 1.00 92.00 106 ALA A N 1
ATOM 829 C CA . ALA A 1 106 ? -4.612 -1.670 -7.233 1.00 92.00 106 ALA A CA 1
ATOM 830 C C . ALA A 1 106 ? -4.579 -1.488 -8.765 1.00 92.00 106 ALA A C 1
ATOM 832 O O . ALA A 1 106 ? -3.525 -1.162 -9.298 1.00 92.00 106 ALA A O 1
ATOM 833 N N . HIS A 1 107 ? -5.703 -1.677 -9.469 1.00 87.81 107 HIS A N 1
ATOM 834 C CA . HIS A 1 107 ? -5.747 -1.604 -10.940 1.00 87.81 107 HIS A CA 1
ATOM 835 C C . HIS A 1 107 ? -6.367 -0.315 -11.503 1.00 87.81 107 HIS A C 1
ATOM 837 O O . HIS A 1 107 ? -5.993 0.111 -12.589 1.00 87.81 107 HIS A O 1
ATOM 843 N N . ALA A 1 108 ? -7.330 0.302 -10.810 1.00 77.81 108 ALA A N 1
ATOM 844 C CA . ALA A 1 108 ? -8.178 1.357 -11.389 1.00 77.81 108 ALA A CA 1
ATOM 845 C C . ALA A 1 108 ? -8.064 2.721 -10.682 1.00 77.81 108 ALA A C 1
ATOM 847 O O . ALA A 1 108 ? -8.957 3.564 -10.792 1.00 77.81 108 ALA A O 1
ATOM 848 N N . ALA A 1 109 ? -7.008 2.932 -9.898 1.00 79.25 109 ALA A N 1
ATOM 849 C CA . ALA A 1 109 ? -6.855 4.116 -9.060 1.00 79.25 109 ALA A CA 1
ATOM 850 C C . ALA A 1 109 ? -5.682 5.002 -9.492 1.00 79.25 109 ALA A C 1
ATOM 852 O O . ALA A 1 109 ? -4.884 4.624 -10.340 1.00 79.25 109 ALA A O 1
ATOM 853 N N . SER A 1 110 ? -5.562 6.176 -8.858 1.00 89.06 110 SER A N 1
ATOM 854 C CA . SER A 1 110 ? -4.335 6.982 -8.933 1.00 89.06 110 SER A CA 1
ATOM 855 C C . SER A 1 110 ? -3.123 6.167 -8.484 1.00 89.06 110 SER A C 1
ATOM 857 O O . SER A 1 110 ? -3.256 5.279 -7.632 1.00 89.06 110 SER A O 1
ATOM 859 N N . PHE A 1 111 ? -1.925 6.528 -8.943 1.00 91.00 111 PHE A N 1
ATOM 860 C CA . PHE A 1 111 ? -0.718 5.785 -8.576 1.00 91.00 111 PHE A CA 1
ATOM 861 C C . PHE A 1 111 ? -0.509 5.719 -7.056 1.00 91.00 111 PHE A C 1
ATOM 863 O O . PHE A 1 111 ? -0.119 4.683 -6.523 1.00 91.00 111 PHE A O 1
ATOM 870 N N . SER A 1 112 ? -0.831 6.788 -6.319 1.00 89.56 112 SER A N 1
ATOM 871 C CA . SER A 1 112 ? -0.716 6.789 -4.853 1.00 89.56 112 SER A CA 1
ATOM 872 C C . SER A 1 112 ? -1.618 5.738 -4.197 1.00 89.56 112 SER A C 1
ATOM 874 O O . SER A 1 112 ? -1.181 5.031 -3.287 1.00 89.56 112 SER A O 1
ATOM 876 N N . THR A 1 113 ? -2.866 5.624 -4.655 1.00 90.38 113 THR A N 1
ATOM 877 C CA . THR A 1 113 ? -3.818 4.622 -4.159 1.00 90.38 113 THR A CA 1
ATOM 878 C C . THR A 1 113 ? -3.379 3.216 -4.556 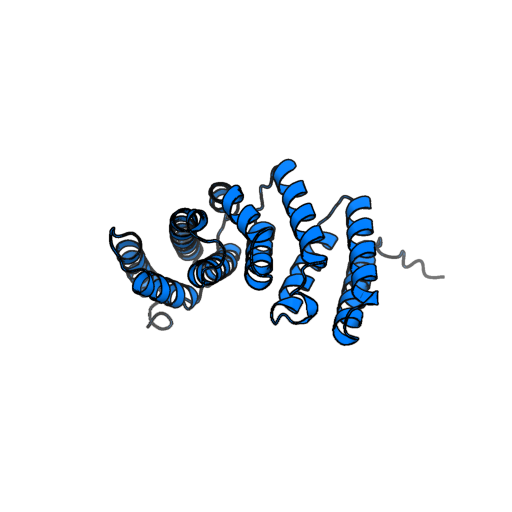1.00 90.38 113 THR A C 1
ATOM 880 O O . THR A 1 113 ? -3.405 2.321 -3.712 1.00 90.38 113 THR A O 1
ATOM 883 N N . THR A 1 114 ? -2.898 3.038 -5.789 1.00 92.69 114 THR A N 1
ATOM 884 C CA . THR A 1 114 ? -2.336 1.775 -6.280 1.00 92.69 114 THR A CA 1
ATOM 885 C C . THR A 1 114 ? -1.193 1.299 -5.390 1.00 92.69 114 THR A C 1
ATOM 887 O O . THR A 1 114 ? -1.230 0.178 -4.888 1.00 92.69 114 THR A O 1
ATOM 890 N N . VAL A 1 115 ? -0.216 2.163 -5.094 1.00 93.50 115 VAL A N 1
ATOM 891 C CA . VAL A 1 115 ? 0.916 1.816 -4.220 1.00 93.50 115 VAL A CA 1
ATOM 892 C C . VAL A 1 115 ? 0.437 1.408 -2.831 1.00 93.50 115 VAL A C 1
ATOM 894 O O . VAL A 1 115 ? 0.859 0.374 -2.320 1.00 93.50 115 VAL A O 1
ATOM 897 N N . GLN A 1 116 ? -0.470 2.174 -2.221 1.00 91.94 116 GLN A N 1
ATOM 898 C CA . GLN A 1 116 ? -0.995 1.845 -0.894 1.00 91.94 116 GLN A CA 1
ATOM 899 C C . GLN A 1 116 ? -1.775 0.522 -0.887 1.00 91.94 116 GLN A C 1
ATOM 901 O O . GLN A 1 116 ? -1.609 -0.271 0.038 1.00 91.94 116 GLN A O 1
ATOM 906 N N . ALA A 1 117 ? -2.584 0.255 -1.915 1.00 93.31 117 ALA A N 1
ATOM 907 C CA . ALA A 1 117 ? -3.295 -1.011 -2.058 1.00 93.31 117 ALA A CA 1
ATOM 908 C C . ALA A 1 117 ? -2.315 -2.184 -2.198 1.00 93.31 117 ALA A C 1
ATOM 910 O O . ALA A 1 117 ? -2.459 -3.181 -1.495 1.00 93.31 117 ALA A O 1
ATOM 911 N N . LEU A 1 118 ? -1.273 -2.042 -3.023 1.00 94.38 118 LEU A N 1
ATOM 912 C CA . LEU A 1 118 ? -0.232 -3.060 -3.187 1.00 94.38 118 LEU A CA 1
ATOM 913 C C . LEU A 1 118 ? 0.549 -3.320 -1.888 1.00 94.38 118 LEU A C 1
ATOM 915 O O . LEU A 1 118 ? 0.857 -4.470 -1.586 1.00 94.38 118 LEU A O 1
ATOM 919 N N . MET A 1 119 ? 0.822 -2.284 -1.088 1.00 92.94 119 MET A N 1
ATOM 920 C CA . MET A 1 119 ? 1.450 -2.433 0.232 1.00 92.94 119 MET A CA 1
ATOM 921 C C . MET A 1 119 ? 0.565 -3.199 1.225 1.00 92.94 119 MET A C 1
ATOM 923 O O . MET A 1 119 ? 1.076 -3.943 2.058 1.00 92.94 119 MET A O 1
ATOM 927 N N . VAL A 1 120 ? -0.758 -3.023 1.172 1.00 92.38 120 VAL A N 1
ATOM 928 C CA . VAL A 1 120 ? -1.689 -3.820 1.989 1.00 92.38 120 VAL A CA 1
ATOM 929 C C . VAL A 1 120 ? -1.729 -5.260 1.483 1.00 92.38 120 VAL A C 1
ATOM 931 O O . VAL A 1 120 ? -1.577 -6.190 2.271 1.00 92.38 120 VAL A O 1
ATOM 934 N N . LEU A 1 121 ? -1.880 -5.441 0.168 1.00 92.69 121 LEU A N 1
ATOM 935 C CA . LEU A 1 121 ? -1.941 -6.753 -0.473 1.00 92.69 121 LEU A CA 1
ATOM 936 C C . LEU A 1 121 ? -0.677 -7.580 -0.204 1.00 92.69 121 LEU A C 1
ATOM 938 O O . LEU A 1 121 ? -0.791 -8.774 0.033 1.00 92.69 121 LEU A O 1
ATOM 942 N N . SER A 1 122 ? 0.509 -6.969 -0.123 1.00 90.00 122 SER A N 1
ATOM 943 C CA . SER A 1 122 ? 1.751 -7.704 0.163 1.00 90.00 122 SER A CA 1
ATOM 944 C C . SER A 1 122 ? 1.790 -8.384 1.540 1.00 90.00 122 SER A C 1
ATOM 946 O O . SER A 1 122 ? 2.679 -9.192 1.783 1.00 90.00 122 SER A O 1
ATOM 948 N N . HIS A 1 123 ? 0.889 -8.026 2.461 1.00 86.06 123 HIS A N 1
ATOM 949 C CA . HIS A 1 123 ? 0.809 -8.612 3.803 1.00 86.06 123 HIS A CA 1
ATOM 950 C C . HIS A 1 123 ? -0.291 -9.670 3.950 1.00 86.06 123 HIS A C 1
ATOM 952 O O . HIS A 1 123 ? -0.462 -10.223 5.038 1.00 86.06 123 HIS A O 1
ATOM 958 N N . ALA A 1 124 ? -1.064 -9.949 2.900 1.00 79.81 124 ALA A N 1
ATOM 959 C CA . ALA A 1 124 ? -2.059 -11.008 2.949 1.00 79.81 124 ALA A CA 1
ATOM 960 C C . ALA A 1 124 ? -1.343 -12.370 2.923 1.00 79.81 124 ALA A C 1
ATOM 962 O O . ALA A 1 124 ? -1.031 -12.921 1.872 1.00 79.81 124 ALA A O 1
ATOM 963 N N . ALA A 1 125 ? -1.052 -12.880 4.121 1.00 54.78 125 ALA A N 1
ATOM 964 C CA . ALA A 1 125 ? -0.241 -14.074 4.362 1.00 54.78 125 ALA A CA 1
ATOM 965 C C . ALA A 1 125 ? -0.844 -15.382 3.810 1.00 54.78 125 ALA A C 1
ATOM 967 O O . ALA A 1 125 ? -0.130 -16.372 3.688 1.00 54.78 125 ALA A O 1
ATOM 968 N N . SER A 1 126 ? -2.129 -15.371 3.445 1.00 64.56 126 SER A N 1
ATOM 969 C CA . SER A 1 126 ? -2.901 -16.548 3.029 1.00 64.56 126 SER A CA 1
ATOM 970 C C . SER A 1 126 ? -3.509 -16.351 1.640 1.00 64.56 126 SER A C 1
ATOM 972 O O . SER A 1 126 ? -4.687 -16.637 1.424 1.00 64.56 126 SER A O 1
ATOM 974 N N . PHE A 1 127 ? -2.746 -15.787 0.701 1.00 74.38 127 PHE A N 1
ATOM 975 C CA . PHE A 1 127 ? -3.197 -15.769 -0.684 1.00 74.38 127 PHE A CA 1
ATOM 976 C C . PHE A 1 127 ? -3.304 -17.200 -1.211 1.00 74.38 127 PHE A C 1
ATOM 978 O O . PHE A 1 127 ? -2.332 -17.954 -1.196 1.00 74.38 127 PHE A O 1
ATOM 985 N N . ASP A 1 128 ? -4.484 -17.554 -1.711 1.00 85.56 128 ASP A N 1
ATOM 986 C CA . ASP A 1 128 ? -4.626 -18.682 -2.617 1.00 85.56 128 ASP A CA 1
ATOM 987 C C . ASP A 1 128 ? -3.843 -18.408 -3.912 1.00 85.56 128 ASP A C 1
ATOM 989 O O . ASP A 1 128 ? -3.486 -17.266 -4.221 1.00 85.56 128 ASP A O 1
ATOM 993 N N . GLU A 1 129 ? -3.577 -19.451 -4.698 1.00 87.38 129 GLU A N 1
ATOM 994 C CA . GLU A 1 129 ? -2.777 -19.336 -5.924 1.00 87.38 129 GLU A CA 1
ATOM 995 C C . GLU A 1 129 ? -3.326 -18.259 -6.879 1.00 87.38 129 GLU A C 1
ATOM 997 O O . GLU A 1 129 ? -2.563 -17.501 -7.488 1.00 87.38 129 GLU A O 1
ATOM 1002 N N . THR A 1 130 ? -4.656 -18.112 -6.936 1.00 89.56 130 THR A N 1
ATOM 1003 C CA . THR A 1 130 ? -5.307 -17.094 -7.766 1.00 89.56 130 THR A CA 1
ATOM 1004 C C . THR A 1 130 ? -4.992 -15.675 -7.289 1.00 89.56 130 THR A C 1
ATOM 1006 O O . THR A 1 130 ? -4.645 -14.813 -8.103 1.00 89.56 130 THR A O 1
ATOM 1009 N N . SER A 1 131 ? -5.046 -15.410 -5.980 1.00 89.88 131 SER A N 1
ATOM 1010 C CA . SER A 1 131 ? -4.722 -14.094 -5.427 1.00 89.88 131 SER A CA 1
ATOM 1011 C C . SER A 1 131 ? -3.233 -13.782 -5.524 1.00 89.88 131 SER A C 1
ATOM 1013 O O . SER A 1 131 ? -2.884 -12.632 -5.794 1.00 89.88 131 SER A O 1
ATOM 1015 N N . VAL A 1 132 ? -2.357 -14.788 -5.394 1.00 91.25 132 VAL A N 1
ATOM 1016 C CA . VAL A 1 132 ? -0.918 -14.625 -5.651 1.00 91.25 132 VAL A CA 1
ATOM 1017 C C . VAL A 1 132 ? -0.696 -14.153 -7.086 1.00 91.25 132 VAL A C 1
ATOM 1019 O O . VAL A 1 132 ? -0.030 -13.140 -7.304 1.00 91.25 132 VAL A O 1
ATOM 1022 N N . HIS A 1 133 ? -1.290 -14.835 -8.070 1.00 91.69 133 HIS A N 1
ATOM 1023 C CA . HIS A 1 133 ? -1.176 -14.438 -9.473 1.00 91.69 133 HIS A CA 1
ATOM 1024 C C . HIS A 1 133 ? -1.669 -13.001 -9.693 1.00 91.69 133 HIS A C 1
ATOM 1026 O O . HIS A 1 133 ? -0.944 -12.178 -10.251 1.00 91.69 133 HIS A O 1
ATOM 1032 N N . ARG A 1 134 ? -2.861 -12.665 -9.181 1.00 93.69 134 ARG A N 1
ATOM 1033 C CA . ARG A 1 134 ? -3.439 -11.314 -9.283 1.00 93.69 134 ARG A CA 1
ATOM 1034 C C . ARG A 1 134 ? -2.548 -10.244 -8.658 1.00 93.69 134 ARG A C 1
ATOM 1036 O O . ARG A 1 134 ? -2.417 -9.167 -9.231 1.00 93.69 134 ARG A O 1
ATOM 1043 N N . PHE A 1 135 ? -1.915 -10.531 -7.520 1.00 94.88 135 PHE A N 1
ATOM 1044 C CA . PHE A 1 135 ? -0.968 -9.615 -6.884 1.00 94.88 135 PHE A CA 1
ATOM 1045 C C . PHE A 1 135 ? 0.219 -9.318 -7.794 1.00 94.88 135 PHE A C 1
ATOM 1047 O O . PHE A 1 135 ? 0.499 -8.150 -8.064 1.00 94.88 135 PHE A O 1
ATOM 1054 N N . TYR A 1 136 ? 0.883 -10.345 -8.325 1.00 95.12 136 TYR A N 1
ATOM 1055 C CA . TYR A 1 136 ? 2.014 -10.109 -9.217 1.00 95.12 136 TYR A CA 1
ATOM 1056 C C . TYR A 1 136 ? 1.597 -9.445 -10.535 1.00 95.12 136 TYR A C 1
ATOM 1058 O O . TYR A 1 136 ? 2.323 -8.575 -11.012 1.00 95.12 136 TYR A O 1
ATOM 1066 N N . SER A 1 137 ? 0.433 -9.777 -11.101 1.00 95.19 137 SER A N 1
ATOM 1067 C CA . SER A 1 137 ? -0.111 -9.063 -12.266 1.00 95.19 137 SER A CA 1
ATOM 1068 C C . SER A 1 137 ? -0.322 -7.576 -11.965 1.00 95.19 137 SER A C 1
ATOM 1070 O O . SER A 1 137 ? 0.137 -6.733 -12.733 1.00 95.19 137 SER A O 1
ATOM 1072 N N . ALA A 1 138 ? -0.914 -7.239 -10.814 1.00 96.06 138 ALA A N 1
ATOM 1073 C CA . ALA A 1 138 ? -1.129 -5.853 -10.399 1.00 96.06 138 ALA A CA 1
ATOM 1074 C C . ALA A 1 138 ? 0.188 -5.082 -10.213 1.00 96.06 138 ALA A C 1
ATOM 1076 O O . ALA A 1 138 ? 0.322 -3.954 -10.686 1.00 96.06 138 ALA A O 1
ATOM 1077 N N . VAL A 1 139 ? 1.197 -5.691 -9.575 1.00 96.31 139 VAL A N 1
ATOM 1078 C CA . VAL A 1 139 ? 2.530 -5.075 -9.441 1.00 96.31 139 VAL A CA 1
ATOM 1079 C C . VAL A 1 139 ? 3.171 -4.864 -10.815 1.00 96.31 139 VAL A C 1
ATOM 1081 O O . VAL A 1 139 ? 3.745 -3.806 -11.071 1.00 96.31 139 VAL A O 1
ATOM 1084 N N . TYR A 1 140 ? 3.059 -5.849 -11.707 1.00 96.56 140 TYR A N 1
ATOM 1085 C CA . TYR A 1 140 ? 3.624 -5.803 -13.054 1.00 96.56 140 TYR A CA 1
ATOM 1086 C C . TYR A 1 140 ? 2.997 -4.703 -13.918 1.00 96.56 140 TYR A C 1
ATOM 1088 O O . TYR A 1 140 ? 3.710 -4.017 -14.653 1.00 96.56 140 TYR A O 1
ATOM 1096 N N . GLU A 1 141 ? 1.680 -4.520 -13.841 1.00 95.44 141 GLU A N 1
ATOM 1097 C CA . GLU A 1 141 ? 0.954 -3.438 -14.516 1.00 95.44 141 GLU A CA 1
ATOM 1098 C C . GLU A 1 141 ? 1.327 -2.065 -13.947 1.00 95.44 141 GLU A C 1
ATOM 1100 O O . GLU A 1 141 ? 1.632 -1.145 -14.707 1.00 95.44 141 GLU A O 1
ATOM 1105 N N . ALA A 1 142 ? 1.409 -1.942 -12.617 1.00 95.25 142 ALA A N 1
ATOM 1106 C CA . ALA A 1 142 ? 1.728 -0.686 -11.940 1.00 95.25 142 ALA A CA 1
ATOM 1107 C C . ALA A 1 142 ? 3.108 -0.105 -12.313 1.00 95.25 142 ALA A C 1
ATOM 1109 O O . ALA A 1 142 ? 3.315 1.103 -12.194 1.00 95.25 142 ALA A O 1
ATOM 1110 N N . MET A 1 143 ? 4.048 -0.923 -12.807 1.00 95.44 143 MET A N 1
ATOM 1111 C CA . MET A 1 143 ? 5.358 -0.450 -13.288 1.00 95.44 143 MET A CA 1
ATOM 1112 C C . MET A 1 143 ? 5.262 0.492 -14.495 1.00 95.44 143 MET A C 1
ATOM 1114 O O . MET A 1 143 ? 6.174 1.286 -14.707 1.00 95.44 143 MET A O 1
ATOM 1118 N N . LEU A 1 144 ? 4.185 0.402 -15.282 1.00 93.69 144 LEU A N 1
ATOM 1119 C CA . LEU A 1 144 ? 3.942 1.246 -16.458 1.00 93.69 144 LEU A CA 1
ATOM 1120 C C . LEU A 1 144 ? 2.891 2.329 -16.194 1.00 93.69 144 LEU A C 1
ATOM 1122 O O . LEU A 1 144 ? 2.369 2.934 -17.128 1.00 93.69 144 LEU A O 1
ATOM 1126 N N . HIS A 1 145 ? 2.558 2.573 -14.927 1.00 93.06 145 HIS A N 1
ATOM 1127 C CA . HIS A 1 145 ? 1.584 3.591 -14.576 1.00 93.06 145 HIS A CA 1
ATOM 1128 C C . HIS A 1 145 ? 2.091 4.985 -14.978 1.00 93.06 145 HIS A C 1
ATOM 1130 O O . HIS A 1 145 ? 3.203 5.377 -14.632 1.00 93.06 145 HIS A O 1
ATOM 1136 N N . THR A 1 146 ? 1.256 5.761 -15.669 1.00 90.50 146 THR A N 1
ATOM 1137 C CA . THR A 1 146 ? 1.621 7.061 -16.266 1.00 90.50 146 THR A CA 1
ATOM 1138 C C . THR A 1 146 ? 2.129 8.080 -15.240 1.00 90.50 146 THR A C 1
ATOM 1140 O O . THR A 1 146 ? 3.096 8.789 -15.491 1.00 90.50 146 THR A O 1
ATOM 1143 N N . GLU A 1 147 ? 1.512 8.120 -14.058 1.00 90.94 147 GLU A N 1
ATOM 1144 C CA . GLU A 1 147 ? 1.900 9.004 -12.945 1.00 90.94 147 GLU A CA 1
ATOM 1145 C C . GLU A 1 147 ? 3.119 8.519 -12.130 1.00 90.94 147 GLU A C 1
ATOM 1147 O O . GLU A 1 147 ? 3.554 9.211 -11.209 1.00 90.94 147 GLU A O 1
ATOM 1152 N N . MET A 1 148 ? 3.664 7.328 -12.406 1.00 90.81 148 MET A N 1
ATOM 1153 C CA . MET A 1 148 ? 4.744 6.743 -11.598 1.00 90.81 148 MET A CA 1
ATOM 1154 C C . MET A 1 148 ? 6.010 7.624 -11.539 1.00 90.81 148 MET A C 1
ATOM 1156 O O . MET A 1 148 ? 6.490 7.856 -10.425 1.00 90.81 148 MET A O 1
ATOM 1160 N N . PRO A 1 149 ? 6.535 8.177 -12.657 1.00 87.25 149 PRO A N 1
ATOM 1161 C CA . PRO A 1 149 ? 7.806 8.910 -12.641 1.00 87.25 149 PRO A CA 1
ATOM 1162 C C . PRO A 1 149 ? 7.778 10.208 -11.823 1.00 87.25 149 PRO A C 1
ATOM 1164 O O . PRO A 1 149 ? 8.809 10.624 -11.299 1.00 87.25 149 PRO A O 1
ATOM 1167 N N . SER A 1 150 ? 6.613 10.851 -11.712 1.00 87.94 150 SER A N 1
ATOM 1168 C CA . SER A 1 150 ? 6.427 12.119 -10.995 1.00 87.94 150 SER A CA 1
ATOM 1169 C C . SER A 1 150 ? 5.896 11.939 -9.570 1.00 87.94 150 SER A C 1
ATOM 1171 O O . SER A 1 150 ? 5.723 12.916 -8.840 1.00 87.94 150 SER A O 1
ATOM 1173 N N . SER A 1 151 ? 5.628 10.702 -9.142 1.00 90.50 151 SER A N 1
ATOM 1174 C CA . SER A 1 151 ? 4.981 10.453 -7.860 1.00 90.50 151 SER A CA 1
ATOM 1175 C C . SER A 1 151 ? 5.929 10.546 -6.666 1.00 90.50 151 SER A C 1
ATOM 1177 O O . SER A 1 151 ? 6.983 9.916 -6.615 1.00 90.50 151 SER A O 1
ATOM 1179 N N . SER A 1 152 ? 5.457 11.184 -5.593 1.00 90.50 152 SER A N 1
ATOM 1180 C CA . SER A 1 152 ? 6.101 11.145 -4.272 1.00 90.50 152 SER A CA 1
ATOM 1181 C C . SER A 1 152 ? 6.069 9.763 -3.598 1.00 90.50 152 SER A C 1
ATOM 1183 O O . SER A 1 152 ? 6.717 9.559 -2.572 1.00 90.50 152 SER A O 1
ATOM 1185 N N . LYS A 1 153 ? 5.321 8.792 -4.146 1.00 91.38 153 LYS A N 1
ATOM 1186 C CA . LYS A 1 153 ? 5.210 7.416 -3.625 1.00 91.38 153 LYS A CA 1
ATOM 1187 C C . LYS A 1 153 ? 6.170 6.429 -4.290 1.00 91.38 153 LYS A C 1
ATOM 1189 O O . LYS A 1 153 ? 6.160 5.251 -3.940 1.00 91.38 153 LYS A O 1
ATOM 1194 N N . LEU A 1 154 ? 7.024 6.900 -5.196 1.00 93.44 154 LEU A N 1
ATOM 1195 C CA . LEU A 1 154 ? 7.949 6.078 -5.975 1.00 93.44 154 LEU A CA 1
ATOM 1196 C C . LEU A 1 154 ? 8.843 5.176 -5.109 1.00 93.44 154 LEU A C 1
ATOM 1198 O O . LEU A 1 154 ? 8.949 3.982 -5.368 1.00 93.44 154 LEU A O 1
ATOM 1202 N N . ALA A 1 155 ? 9.417 5.706 -4.026 1.00 94.38 155 ALA A N 1
ATOM 1203 C CA . ALA A 1 155 ? 10.257 4.920 -3.119 1.00 94.38 155 ALA A CA 1
ATOM 1204 C C . ALA A 1 155 ? 9.488 3.767 -2.443 1.00 94.38 155 ALA A C 1
ATOM 1206 O O . ALA A 1 155 ? 10.007 2.659 -2.300 1.00 94.38 155 ALA A O 1
ATOM 1207 N N . LEU A 1 156 ? 8.229 4.006 -2.058 1.00 94.12 156 LEU A N 1
ATOM 1208 C CA . LEU A 1 156 ? 7.368 2.975 -1.473 1.00 94.12 156 LEU A CA 1
ATOM 1209 C C . LEU A 1 156 ? 7.007 1.909 -2.509 1.00 94.12 156 LEU A C 1
ATOM 1211 O O . LEU A 1 156 ? 7.043 0.722 -2.193 1.00 94.12 156 LEU A O 1
ATOM 1215 N N . PHE A 1 157 ? 6.717 2.324 -3.743 1.00 95.75 157 PHE A N 1
ATOM 1216 C CA . PHE A 1 157 ? 6.454 1.405 -4.845 1.00 95.75 157 PHE A CA 1
ATOM 1217 C C . PHE A 1 157 ? 7.654 0.498 -5.131 1.00 95.75 157 PHE A C 1
ATOM 1219 O O . PHE A 1 157 ? 7.507 -0.722 -5.148 1.00 95.75 157 PHE A O 1
ATOM 1226 N N . LEU A 1 158 ? 8.852 1.072 -5.277 1.00 96.19 158 LEU A N 1
ATOM 1227 C CA . LEU A 1 158 ? 10.073 0.302 -5.517 1.00 96.19 158 LEU A CA 1
ATOM 1228 C C . LEU A 1 158 ? 10.361 -0.683 -4.375 1.00 96.19 158 LEU A C 1
ATOM 1230 O O . LEU A 1 158 ? 10.797 -1.801 -4.630 1.00 96.19 158 LEU A O 1
ATOM 1234 N N . ASN A 1 159 ? 10.048 -0.328 -3.126 1.00 95.00 159 ASN A N 1
ATOM 1235 C CA . ASN A 1 159 ? 10.157 -1.257 -2.000 1.00 95.00 159 ASN A CA 1
ATOM 1236 C C . ASN A 1 159 ? 9.178 -2.441 -2.112 1.00 95.00 159 ASN A C 1
ATOM 1238 O O . ASN A 1 159 ? 9.554 -3.575 -1.819 1.00 95.00 159 ASN A O 1
ATOM 1242 N N . VAL A 1 160 ? 7.937 -2.205 -2.555 1.00 95.19 160 VAL A N 1
ATOM 1243 C CA . VAL A 1 160 ? 6.976 -3.291 -2.827 1.00 95.19 160 VAL A CA 1
ATOM 1244 C C . VAL A 1 160 ? 7.499 -4.197 -3.936 1.00 95.19 160 VAL A C 1
ATOM 1246 O O . VAL A 1 160 ? 7.523 -5.411 -3.757 1.00 95.19 160 VAL A O 1
ATOM 1249 N N . VAL A 1 161 ? 7.973 -3.620 -5.044 1.00 96.62 161 VAL A N 1
ATOM 1250 C CA . VAL A 1 161 ? 8.549 -4.372 -6.168 1.00 96.62 161 VAL A CA 1
ATOM 1251 C C . VAL A 1 161 ? 9.743 -5.212 -5.711 1.00 96.62 161 VAL A C 1
ATOM 1253 O O . VAL A 1 161 ? 9.792 -6.404 -6.000 1.00 96.62 161 VAL A O 1
ATOM 1256 N N . TYR A 1 162 ? 10.668 -4.624 -4.948 1.00 96.06 162 TYR A N 1
ATOM 1257 C CA . TYR A 1 162 ? 11.829 -5.322 -4.395 1.00 96.06 162 TYR A CA 1
ATOM 1258 C C . TYR A 1 162 ? 11.415 -6.525 -3.542 1.00 96.06 162 TYR A C 1
ATOM 1260 O O . TYR A 1 162 ? 11.879 -7.642 -3.772 1.00 96.06 162 TYR A O 1
ATOM 1268 N N . LYS A 1 163 ? 10.515 -6.310 -2.573 1.00 93.75 163 LYS A N 1
ATOM 1269 C CA . LYS A 1 163 ? 10.031 -7.375 -1.686 1.00 93.75 163 LYS A CA 1
ATOM 1270 C C . LYS A 1 163 ? 9.299 -8.469 -2.458 1.00 93.75 163 LYS A C 1
ATOM 1272 O O . LYS A 1 163 ? 9.531 -9.639 -2.177 1.00 93.75 163 LYS A O 1
ATOM 1277 N N . ALA A 1 164 ? 8.467 -8.093 -3.432 1.00 94.19 164 ALA A N 1
ATOM 1278 C CA . ALA A 1 164 ? 7.754 -9.035 -4.286 1.00 94.19 164 ALA A CA 1
ATOM 1279 C C . ALA A 1 164 ? 8.736 -9.904 -5.079 1.00 94.19 164 ALA A C 1
ATOM 1281 O O . ALA A 1 164 ? 8.666 -11.119 -4.985 1.00 94.19 164 ALA A O 1
ATOM 1282 N N . MET A 1 165 ? 9.706 -9.303 -5.778 1.00 95.38 165 MET A N 1
ATOM 1283 C CA . MET A 1 165 ? 10.709 -10.057 -6.543 1.00 95.38 165 MET A CA 1
ATOM 1284 C C . MET A 1 165 ? 11.577 -10.957 -5.658 1.00 95.38 165 MET A C 1
ATOM 1286 O O . MET A 1 165 ? 11.942 -12.047 -6.080 1.00 95.38 165 MET A O 1
ATOM 1290 N N . LYS A 1 166 ? 11.911 -10.515 -4.439 1.00 93.31 166 LYS A N 1
ATOM 1291 C CA . LYS A 1 166 ? 12.728 -11.290 -3.496 1.00 93.31 166 LYS A CA 1
ATOM 1292 C C . LYS A 1 166 ? 11.986 -12.494 -2.906 1.00 93.31 166 LYS A C 1
ATOM 1294 O O . LYS A 1 166 ? 12.617 -13.507 -2.628 1.00 93.31 166 LYS A O 1
ATOM 1299 N N . ALA A 1 167 ? 10.680 -12.371 -2.673 1.00 90.94 167 ALA A N 1
ATOM 1300 C CA . ALA A 1 167 ? 9.847 -13.449 -2.138 1.00 90.94 167 ALA A CA 1
ATOM 1301 C C . ALA A 1 167 ? 9.357 -14.430 -3.220 1.00 90.94 167 ALA A C 1
ATOM 1303 O O . ALA A 1 167 ? 8.791 -15.474 -2.899 1.00 90.94 167 ALA A O 1
ATOM 1304 N N . ASP A 1 168 ? 9.539 -14.089 -4.494 1.00 90.94 168 ASP A N 1
ATOM 1305 C CA . ASP A 1 168 ? 9.010 -14.841 -5.620 1.00 90.94 168 ASP A CA 1
ATOM 1306 C C . ASP A 1 168 ? 9.858 -16.079 -5.945 1.00 90.94 168 ASP A C 1
ATOM 1308 O O . ASP A 1 168 ? 11.014 -15.984 -6.354 1.00 90.94 168 ASP A O 1
ATOM 1312 N N . THR A 1 169 ? 9.253 -17.259 -5.822 1.00 89.38 169 THR A N 1
ATOM 1313 C CA . THR A 1 169 ? 9.885 -18.543 -6.152 1.00 89.38 169 THR A CA 1
ATOM 1314 C C . THR A 1 169 ? 9.865 -18.866 -7.647 1.00 89.38 169 THR A C 1
ATOM 1316 O O . THR A 1 169 ? 10.530 -19.810 -8.071 1.00 89.38 169 THR A O 1
ATOM 1319 N N . HIS A 1 170 ? 9.125 -18.114 -8.470 1.00 91.56 170 HIS A N 1
ATOM 1320 C CA . HIS A 1 170 ? 8.983 -18.378 -9.898 1.00 91.56 170 HIS A CA 1
ATOM 1321 C C . HIS A 1 170 ? 9.980 -17.544 -10.731 1.00 91.56 170 HIS A C 1
ATOM 1323 O O . HIS A 1 170 ? 9.720 -16.377 -11.052 1.00 91.56 170 HIS A O 1
ATOM 1329 N N . PRO A 1 171 ? 11.104 -18.127 -11.193 1.00 91.38 171 PRO A N 1
ATOM 1330 C CA . PRO A 1 171 ? 12.187 -17.366 -11.819 1.00 91.38 171 PRO A CA 1
ATOM 1331 C C . PRO A 1 171 ? 11.791 -16.724 -13.156 1.00 91.38 171 PRO A C 1
ATOM 1333 O O . PRO A 1 171 ? 12.421 -15.753 -13.581 1.00 91.38 171 PRO A O 1
ATOM 1336 N N . GLY A 1 172 ? 10.767 -17.246 -13.841 1.00 95.25 172 GLY A N 1
ATOM 1337 C CA . GLY A 1 172 ? 10.228 -16.638 -15.061 1.00 95.25 172 GLY A CA 1
ATOM 1338 C C . GLY A 1 172 ? 9.581 -15.274 -14.799 1.00 95.25 172 GLY A C 1
ATOM 1339 O O . GLY A 1 172 ? 9.769 -14.335 -15.573 1.00 95.25 172 GLY A O 1
ATOM 1340 N N . ARG A 1 173 ? 8.898 -15.128 -13.659 1.00 94.62 173 ARG A N 1
ATOM 1341 C CA . ARG A 1 173 ? 8.187 -13.905 -13.272 1.00 94.62 173 ARG A CA 1
ATOM 1342 C C . ARG A 1 173 ? 9.151 -12.834 -12.785 1.00 94.62 173 ARG A C 1
ATOM 1344 O O . ARG A 1 173 ? 9.063 -11.696 -13.240 1.00 94.62 173 ARG A O 1
ATOM 1351 N N . VAL A 1 174 ? 10.159 -13.223 -12.001 1.00 95.94 174 VAL A N 1
ATOM 1352 C CA . VAL A 1 174 ? 11.272 -12.338 -11.617 1.00 95.94 174 VAL A CA 1
ATOM 1353 C C . VAL A 1 174 ? 11.990 -11.784 -12.855 1.00 95.94 174 VAL A C 1
ATOM 1355 O O . VAL A 1 174 ? 12.233 -10.580 -12.948 1.00 95.94 174 VAL A O 1
ATOM 1358 N N . ARG A 1 175 ? 12.270 -12.629 -13.858 1.00 95.94 175 ARG A N 1
ATOM 1359 C CA . ARG A 1 175 ? 12.857 -12.191 -15.138 1.00 95.94 175 ARG A CA 1
ATOM 1360 C C . ARG A 1 175 ? 11.939 -11.244 -15.916 1.00 95.94 175 ARG A C 1
ATOM 1362 O O . ARG A 1 175 ? 12.420 -10.248 -16.457 1.00 95.94 175 ARG A O 1
ATOM 1369 N N . ALA A 1 176 ? 10.634 -11.514 -15.958 1.00 97.62 176 ALA A N 1
ATOM 1370 C CA . ALA A 1 176 ? 9.662 -10.634 -16.608 1.00 97.62 176 ALA A CA 1
ATOM 1371 C C . ALA A 1 176 ? 9.604 -9.247 -15.942 1.00 97.62 176 ALA A C 1
ATOM 1373 O O . ALA A 1 176 ? 9.613 -8.232 -16.643 1.00 97.62 176 ALA A O 1
ATOM 1374 N N . PHE A 1 177 ? 9.618 -9.199 -14.605 1.00 97.56 177 PHE A N 1
ATOM 1375 C CA . PHE A 1 177 ? 9.686 -7.960 -13.825 1.00 97.56 177 PHE A CA 1
ATOM 1376 C C . PHE A 1 177 ? 10.971 -7.190 -14.130 1.00 97.56 177 PHE A C 1
ATOM 1378 O O . PHE A 1 177 ? 10.910 -6.005 -14.450 1.00 97.56 177 PHE A O 1
ATOM 1385 N N . ALA A 1 178 ? 12.123 -7.867 -14.119 1.00 97.44 178 ALA A N 1
ATOM 1386 C CA . ALA A 1 178 ? 13.403 -7.247 -14.449 1.00 97.44 178 ALA A CA 1
ATOM 1387 C C . ALA A 1 178 ? 13.402 -6.635 -15.856 1.00 97.44 178 ALA A C 1
ATOM 1389 O O . ALA A 1 178 ? 13.793 -5.482 -16.028 1.00 97.44 178 ALA A O 1
ATOM 1390 N N . LYS A 1 179 ? 12.891 -7.364 -16.858 1.00 97.75 179 LYS A N 1
ATOM 1391 C CA . LYS A 1 179 ? 12.770 -6.856 -18.231 1.00 97.75 179 LYS A CA 1
ATOM 1392 C C . LYS A 1 179 ? 11.900 -5.599 -18.299 1.00 97.75 179 LYS A C 1
ATOM 1394 O O . LYS A 1 179 ? 12.288 -4.638 -18.954 1.00 97.75 179 LYS A O 1
ATOM 1399 N N . ARG A 1 180 ? 10.750 -5.583 -17.618 1.00 97.62 180 ARG A N 1
ATOM 1400 C CA . ARG A 1 180 ? 9.855 -4.415 -17.600 1.00 97.62 180 ARG A CA 1
ATOM 1401 C C . ARG A 1 180 ? 10.478 -3.213 -16.900 1.00 97.62 180 ARG A C 1
ATOM 1403 O O . ARG A 1 180 ? 10.383 -2.103 -17.405 1.00 97.62 180 ARG A O 1
ATOM 1410 N N . LEU A 1 181 ? 11.158 -3.425 -15.782 1.00 97.06 181 LEU A N 1
ATOM 1411 C CA . LEU A 1 181 ? 11.884 -2.362 -15.093 1.00 97.06 181 LEU A CA 1
ATOM 1412 C C . LEU A 1 181 ? 12.989 -1.758 -15.976 1.00 97.06 181 LEU A C 1
ATOM 1414 O O . LEU A 1 181 ? 13.138 -0.542 -16.021 1.00 97.06 181 LEU A O 1
ATOM 1418 N N . LEU A 1 182 ? 13.706 -2.580 -16.746 1.00 96.75 182 LEU A N 1
ATOM 1419 C CA . LEU A 1 182 ? 14.681 -2.087 -17.725 1.00 96.75 182 LEU A CA 1
ATOM 1420 C C . LEU A 1 182 ? 14.023 -1.321 -18.883 1.00 96.75 182 LEU A C 1
ATOM 1422 O O . LEU A 1 182 ? 14.592 -0.341 -19.355 1.00 96.75 182 LEU A O 1
ATOM 1426 N N . GLN A 1 183 ? 12.821 -1.716 -19.317 1.00 95.88 183 GLN A N 1
ATOM 1427 C CA . GLN A 1 183 ? 12.038 -0.934 -20.284 1.00 95.88 183 GLN A CA 1
ATOM 1428 C C . GLN A 1 183 ? 11.663 0.442 -19.718 1.00 95.88 183 GLN A C 1
ATOM 1430 O O . GLN A 1 183 ? 11.779 1.439 -20.422 1.00 95.88 183 GLN A O 1
ATOM 1435 N N . VAL A 1 184 ? 11.275 0.514 -18.440 1.00 95.56 184 VAL A N 1
ATOM 1436 C CA . VAL A 1 184 ? 10.999 1.786 -17.751 1.00 95.56 184 VAL A CA 1
ATOM 1437 C C . VAL A 1 184 ? 12.241 2.683 -17.735 1.00 95.56 184 VAL A C 1
ATOM 1439 O O . VAL A 1 184 ? 12.125 3.874 -18.015 1.00 95.56 184 VAL A O 1
ATOM 1442 N N . CYS A 1 185 ? 13.432 2.125 -17.487 1.00 95.38 185 CYS A N 1
ATOM 1443 C CA . CYS A 1 185 ? 14.688 2.883 -17.494 1.00 95.38 185 CYS A CA 1
ATOM 1444 C C . CYS A 1 185 ? 14.958 3.631 -18.810 1.00 95.38 185 CYS A C 1
ATOM 1446 O O . CYS A 1 185 ? 15.608 4.672 -18.776 1.00 95.38 185 CYS A O 1
ATOM 1448 N N . ALA A 1 186 ? 14.459 3.141 -19.951 1.00 93.56 186 ALA A N 1
ATOM 1449 C CA . ALA A 1 186 ? 14.680 3.770 -21.257 1.00 93.56 186 ALA A CA 1
ATOM 1450 C C . ALA A 1 186 ? 14.046 5.170 -21.381 1.00 93.56 186 ALA A C 1
ATOM 1452 O O . ALA A 1 186 ? 14.481 5.969 -22.207 1.00 93.56 186 ALA A O 1
ATOM 1453 N N . HIS A 1 187 ? 13.040 5.473 -20.556 1.00 90.44 187 HIS A N 1
ATOM 1454 C CA . HIS A 1 187 ? 12.322 6.753 -20.562 1.00 90.44 187 HIS A CA 1
ATOM 1455 C C . HIS A 1 187 ? 12.255 7.410 -19.174 1.00 90.44 187 HIS A C 1
ATOM 1457 O O . HIS A 1 187 ? 11.540 8.392 -18.977 1.00 90.44 187 HIS A O 1
ATOM 1463 N N . ALA A 1 188 ? 12.974 6.860 -18.195 1.00 91.44 188 ALA A N 1
ATOM 1464 C CA . ALA A 1 188 ? 12.980 7.342 -16.823 1.00 91.44 188 ALA A CA 1
ATOM 1465 C C . ALA A 1 188 ? 14.019 8.448 -16.600 1.00 91.44 188 ALA A C 1
ATOM 1467 O O . ALA A 1 188 ? 14.992 8.599 -17.339 1.00 91.44 188 ALA A O 1
ATOM 1468 N N . THR A 1 189 ? 13.841 9.207 -15.518 1.00 93.25 189 THR A N 1
ATOM 1469 C CA . THR A 1 189 ? 14.868 10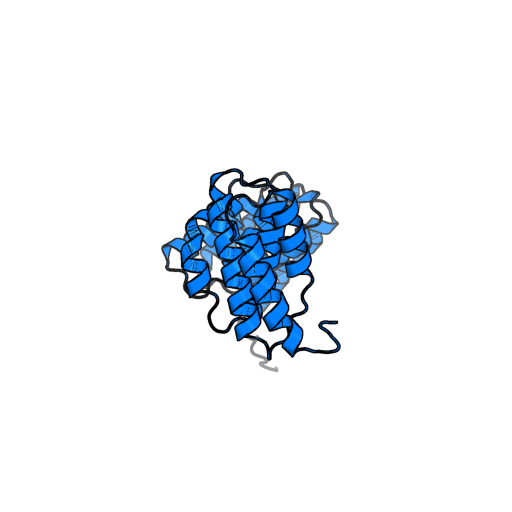.140 -15.046 1.00 93.25 189 THR A CA 1
ATOM 1470 C C . THR A 1 189 ? 16.119 9.377 -14.591 1.00 93.25 189 THR A C 1
ATOM 1472 O O . THR A 1 189 ? 16.000 8.241 -14.119 1.00 93.25 189 THR A O 1
ATOM 1475 N N . PRO A 1 190 ? 17.319 9.990 -14.631 1.00 94.50 190 PRO A N 1
ATOM 1476 C CA . PRO A 1 190 ? 18.544 9.337 -14.163 1.00 94.50 190 PRO A CA 1
ATOM 1477 C C . PRO A 1 190 ? 18.434 8.796 -12.730 1.00 94.50 190 PRO A C 1
ATOM 1479 O O . PRO A 1 190 ? 18.879 7.687 -12.449 1.00 94.50 190 PRO A O 1
ATOM 1482 N N . ALA A 1 191 ? 17.771 9.538 -11.834 1.00 93.75 191 ALA A N 1
ATOM 1483 C CA . ALA A 1 191 ? 17.531 9.114 -10.455 1.00 93.75 191 ALA A CA 1
ATOM 1484 C C . ALA A 1 191 ? 16.689 7.828 -10.364 1.00 93.75 191 ALA A C 1
ATOM 1486 O O . ALA A 1 191 ? 17.051 6.909 -9.626 1.00 93.75 191 ALA A O 1
ATOM 1487 N N . LEU A 1 192 ? 15.592 7.737 -11.125 1.00 94.06 192 LEU A N 1
ATOM 1488 C CA . LEU A 1 192 ? 14.756 6.536 -11.160 1.00 94.06 192 LEU A CA 1
ATOM 1489 C C . LEU A 1 192 ? 15.508 5.358 -11.794 1.00 94.06 192 LEU A C 1
ATOM 1491 O O . LEU A 1 192 ? 15.483 4.257 -11.247 1.00 94.06 192 LEU A O 1
ATOM 1495 N N . THR A 1 193 ? 16.241 5.589 -12.882 1.00 96.31 193 THR A N 1
ATOM 1496 C CA . THR A 1 193 ? 17.078 4.559 -13.512 1.00 96.31 193 THR A CA 1
ATOM 1497 C C . THR A 1 193 ? 18.097 3.987 -12.526 1.00 96.31 193 THR A C 1
ATOM 1499 O O . THR A 1 193 ? 18.173 2.770 -12.365 1.00 96.31 193 THR A O 1
ATOM 1502 N N . CYS A 1 194 ? 18.821 4.834 -11.788 1.00 96.69 194 CYS A N 1
ATOM 1503 C CA . CYS A 1 194 ? 19.750 4.383 -10.750 1.00 96.69 194 CYS A CA 1
ATOM 1504 C C . CYS A 1 194 ? 19.047 3.558 -9.662 1.00 96.69 194 CYS A C 1
ATOM 1506 O O . CYS A 1 194 ? 19.530 2.486 -9.295 1.00 96.69 194 CYS A O 1
ATOM 1508 N N . ALA A 1 195 ? 17.890 4.017 -9.172 1.00 95.94 195 ALA A N 1
ATOM 1509 C CA . ALA A 1 195 ? 17.124 3.298 -8.155 1.00 95.94 195 ALA A CA 1
ATOM 1510 C C . ALA A 1 195 ? 16.670 1.908 -8.640 1.00 95.94 195 ALA A C 1
ATOM 1512 O O . ALA A 1 195 ? 16.783 0.928 -7.901 1.00 95.94 195 ALA A O 1
ATOM 1513 N N . ILE A 1 196 ? 16.215 1.802 -9.893 1.00 97.00 196 ILE A N 1
ATOM 1514 C CA . ILE A 1 196 ? 15.829 0.530 -10.514 1.00 97.00 196 ILE A CA 1
ATOM 1515 C C . ILE A 1 196 ? 17.037 -0.402 -10.660 1.00 97.00 196 ILE A C 1
ATOM 1517 O O . ILE A 1 196 ? 16.952 -1.575 -10.300 1.00 97.00 196 ILE A O 1
ATOM 1521 N N . LEU A 1 197 ? 18.172 0.093 -11.158 1.00 96.88 197 LEU A N 1
ATOM 1522 C CA . LEU A 1 197 ? 19.374 -0.728 -11.342 1.00 96.88 197 LEU A CA 1
ATOM 1523 C C . LEU A 1 197 ? 19.925 -1.250 -10.006 1.00 96.88 197 LEU A C 1
ATOM 1525 O O . LEU A 1 197 ? 20.325 -2.414 -9.920 1.00 96.88 197 LEU A O 1
ATOM 1529 N N . LEU A 1 198 ? 19.889 -0.431 -8.950 1.00 96.38 198 LEU A N 1
ATOM 1530 C CA . LEU A 1 198 ? 20.245 -0.859 -7.595 1.00 96.38 198 LEU A CA 1
ATOM 1531 C C . LEU A 1 198 ? 19.295 -1.943 -7.076 1.00 96.38 198 LEU A C 1
ATOM 1533 O O . LEU A 1 198 ? 19.764 -2.968 -6.581 1.00 96.38 198 LEU A O 1
ATOM 1537 N N . LEU A 1 199 ? 17.982 -1.764 -7.253 1.00 97.00 199 LEU A N 1
ATOM 1538 C CA . LEU A 1 199 ? 16.978 -2.770 -6.895 1.00 97.00 199 LEU A CA 1
ATOM 1539 C C . LEU A 1 199 ? 17.267 -4.107 -7.586 1.00 97.00 199 LEU A C 1
ATOM 1541 O O . LEU A 1 199 ? 17.329 -5.141 -6.921 1.00 97.00 199 LEU A O 1
ATOM 1545 N N . LEU A 1 200 ? 17.491 -4.099 -8.903 1.00 96.75 200 LEU A N 1
ATOM 1546 C CA . LEU A 1 200 ? 17.790 -5.312 -9.671 1.00 96.75 200 LEU A CA 1
ATOM 1547 C C . LEU A 1 200 ? 19.098 -5.975 -9.221 1.00 96.75 200 LEU A C 1
ATOM 1549 O O . LEU A 1 200 ? 19.168 -7.202 -9.120 1.00 96.75 200 LEU A O 1
ATOM 1553 N N . SER A 1 201 ? 20.120 -5.176 -8.910 1.00 96.19 201 SER A N 1
ATOM 1554 C CA . SER A 1 201 ? 21.390 -5.667 -8.368 1.00 96.19 201 SER A CA 1
ATOM 1555 C C . SER A 1 201 ? 21.208 -6.375 -7.021 1.00 96.19 201 SER A C 1
ATOM 1557 O O . SER A 1 201 ? 21.777 -7.449 -6.813 1.00 96.19 201 SER A O 1
ATOM 1559 N N . GLU A 1 202 ? 20.405 -5.808 -6.116 1.00 94.25 202 GLU A N 1
ATOM 1560 C CA . GLU A 1 202 ? 20.096 -6.410 -4.812 1.00 94.25 202 GLU A CA 1
ATOM 1561 C C . GLU A 1 202 ? 19.280 -7.702 -4.945 1.00 94.25 202 GLU A C 1
ATOM 1563 O O . GLU A 1 202 ? 19.618 -8.702 -4.314 1.00 94.25 202 GLU A O 1
ATOM 1568 N N . VAL A 1 203 ? 18.248 -7.729 -5.799 1.00 94.25 203 VAL A N 1
ATOM 1569 C CA . VAL A 1 203 ? 17.446 -8.947 -6.041 1.00 94.25 203 VAL A CA 1
ATOM 1570 C C . VAL A 1 203 ? 18.316 -10.073 -6.600 1.00 94.25 203 VAL A C 1
ATOM 1572 O O . VAL A 1 203 ? 18.202 -11.227 -6.178 1.00 94.25 203 VAL A O 1
ATOM 1575 N N . ARG A 1 204 ? 19.225 -9.752 -7.529 1.00 91.69 204 ARG A N 1
ATOM 1576 C CA . ARG A 1 204 ? 20.166 -10.734 -8.077 1.00 91.69 204 ARG A CA 1
ATOM 1577 C C . ARG A 1 204 ? 21.097 -11.274 -6.994 1.00 91.69 204 ARG A C 1
ATOM 1579 O O . ARG A 1 204 ? 21.300 -12.481 -6.935 1.00 91.69 204 ARG A O 1
ATOM 1586 N N . ARG A 1 205 ? 21.637 -10.403 -6.133 1.00 91.12 205 ARG A N 1
ATOM 1587 C CA . ARG A 1 205 ? 22.500 -10.812 -5.014 1.00 91.12 205 ARG A CA 1
ATOM 1588 C C . ARG A 1 205 ? 21.774 -11.708 -4.017 1.00 91.12 205 ARG A C 1
ATOM 1590 O O . ARG A 1 205 ? 22.351 -12.700 -3.599 1.00 91.12 205 ARG A O 1
ATOM 1597 N N . SER A 1 206 ? 20.514 -11.420 -3.687 1.00 82.94 206 SER A N 1
ATOM 1598 C CA . SER A 1 206 ? 19.736 -12.290 -2.794 1.00 82.94 206 SER A CA 1
ATOM 1599 C C . SER A 1 206 ? 19.332 -13.625 -3.422 1.00 82.94 206 SER A C 1
ATOM 1601 O O . SER A 1 206 ? 19.002 -14.549 -2.689 1.00 82.94 206 SER A O 1
ATOM 1603 N N . SER A 1 207 ? 19.326 -13.716 -4.754 1.00 70.19 207 SER A N 1
ATOM 1604 C CA . SER A 1 207 ? 18.986 -14.943 -5.489 1.00 70.19 207 SER A CA 1
ATOM 1605 C C . SER A 1 207 ? 20.211 -15.804 -5.820 1.00 70.19 207 SER A C 1
ATOM 1607 O O . SER A 1 207 ? 20.053 -16.936 -6.271 1.00 70.19 207 SER A O 1
ATOM 1609 N N . ALA A 1 208 ? 21.428 -15.276 -5.654 1.00 57.50 208 ALA A N 1
ATOM 1610 C CA . ALA A 1 208 ? 22.650 -16.032 -5.885 1.00 57.50 208 ALA A CA 1
ATOM 1611 C C . ALA A 1 208 ? 22.882 -17.014 -4.721 1.00 57.50 208 ALA A C 1
ATOM 1613 O O . ALA A 1 208 ? 22.744 -16.611 -3.563 1.00 57.50 208 ALA A O 1
ATOM 1614 N N . PRO A 1 209 ? 23.253 -18.281 -4.987 1.00 54.62 209 PRO A N 1
ATOM 1615 C CA . PRO A 1 209 ? 23.728 -19.160 -3.926 1.00 54.62 209 PRO A CA 1
ATOM 1616 C C . PRO A 1 209 ? 24.952 -18.516 -3.252 1.00 54.62 209 PRO A C 1
ATOM 1618 O O . PRO A 1 209 ? 25.707 -17.809 -3.933 1.00 54.62 209 PRO A O 1
ATOM 1621 N N . PRO A 1 210 ? 25.163 -18.722 -1.936 1.00 50.00 210 PRO A N 1
ATOM 1622 C CA . PRO A 1 210 ? 26.361 -18.232 -1.268 1.00 50.00 210 PRO A CA 1
ATOM 1623 C C . PRO A 1 210 ? 27.570 -18.752 -2.043 1.00 50.00 210 PRO A C 1
ATOM 1625 O O . PRO A 1 210 ? 27.720 -19.960 -2.230 1.00 50.00 210 PRO A O 1
ATOM 1628 N N . GLN A 1 211 ? 28.378 -17.834 -2.575 1.00 50.66 211 GLN A N 1
ATOM 1629 C CA . GLN A 1 211 ? 29.590 -18.190 -3.297 1.00 50.66 211 GLN A CA 1
ATOM 1630 C C . GLN A 1 211 ? 30.424 -19.087 -2.385 1.00 50.66 211 GLN A C 1
ATOM 1632 O O . GLN A 1 211 ? 30.720 -18.711 -1.250 1.00 50.66 211 GLN A O 1
ATOM 1637 N N . ALA A 1 212 ? 30.760 -20.282 -2.872 1.00 43.91 212 ALA A N 1
ATOM 1638 C CA . ALA A 1 212 ? 31.746 -21.129 -2.235 1.00 43.91 212 ALA A CA 1
ATOM 1639 C C . ALA A 1 212 ? 33.024 -20.299 -2.084 1.00 43.91 212 ALA A C 1
ATOM 1641 O O . ALA A 1 212 ? 33.702 -19.996 -3.064 1.00 43.91 212 ALA A O 1
ATOM 1642 N N . MET A 1 213 ? 33.334 -19.907 -0.850 1.00 42.25 213 MET A N 1
ATOM 1643 C CA . MET A 1 213 ? 34.675 -19.496 -0.469 1.00 42.25 213 MET A CA 1
ATOM 1644 C C . MET A 1 213 ? 35.560 -20.747 -0.510 1.00 42.25 213 MET A C 1
ATOM 1646 O O . MET A 1 213 ? 35.929 -21.289 0.525 1.00 42.25 213 MET A O 1
ATOM 1650 N N . SER A 1 214 ? 35.861 -21.256 -1.705 1.00 38.59 214 SER A N 1
ATOM 1651 C CA . SER A 1 214 ? 37.025 -22.109 -1.896 1.00 38.59 214 SER A CA 1
ATOM 1652 C C . SER A 1 214 ? 38.208 -21.175 -2.088 1.00 38.59 214 SER A C 1
ATOM 1654 O O . SER A 1 214 ? 38.433 -20.651 -3.180 1.00 38.59 214 SER A O 1
ATOM 1656 N N . GLY A 1 215 ? 38.916 -20.927 -0.986 1.00 45.91 215 GLY A N 1
ATOM 1657 C CA . GLY A 1 215 ? 40.279 -20.430 -1.053 1.00 45.91 215 GLY A CA 1
ATOM 1658 C C . GLY A 1 215 ? 41.105 -21.354 -1.944 1.00 45.91 215 GLY A C 1
ATOM 1659 O O . GLY A 1 215 ? 40.981 -22.578 -1.873 1.00 45.91 215 GLY A O 1
ATOM 1660 N N . SER A 1 216 ? 41.887 -20.745 -2.823 1.00 39.28 216 SER A N 1
ATOM 1661 C CA . SER A 1 216 ? 43.067 -21.343 -3.442 1.00 39.28 216 SER A CA 1
ATOM 1662 C C . SER A 1 216 ? 44.260 -20.535 -2.966 1.00 39.28 216 SER A C 1
ATOM 1664 O O . SER A 1 216 ? 44.104 -19.293 -2.907 1.00 39.28 216 SER A O 1
#

pLDDT: mean 87.22, std 11.71, range [38.59, 97.75]